Protein AF-0000000071210297 (afdb_homodimer)

Organism: Exaiptasia diaphana (NCBI:txid2652724)

Foldseek 3Di:
DPPCCPVLPPPPVQLWAFPDDDDQQQAAQQPRHGAAQWKAWPVGHIHHPVCLVVQCVVPVPDFGARPPPRHGTDSVRIDGDVVSVVVQQFTKTADSCVVVPGGDIGGNVVCVVVVCPVPPPPPVVPPPPPPPDD/DPPCCPVLPPPPVQLWAFPDDDDQQQAAQQPRHGAAQWKAWPVGHIHHPVCLVVQCVVPVPDFGARPPPRHGTDSVRIDGDVVSVVVQQFTKTADSCVVVPGGDIGGNVVCVVVVCPVPPPPPVPPPPPPPPDD

Secondary structure (DSSP, 8-state):
------------GGGPPBSSPPPGGGB-TTT-SBPSSEEE-TTS-EEEGGGHHHHHHT-TTS--B-TTT--B--GGG-EE-HHHHHHHHH-EEE-TTGGGT---EEEHHHHHHHT--------TT---------/------------GGGPPBSSPPPGGGB-TTT-SBPSSEEE-TTS-EEEGGGHHHHHHT-TTS--B-TTT--B--GGG-EE-HHHHHHHHH-EEE-TTGGGT---EEEHHHHHHHT--------TT---------

Sequence (268 aa):
MCRNMDEVIHFDEQKIVFVKQLDPSYLCIVCNNLLHKPKQTSCGHRICENCLPTLTKRSPNARPRCPIDEIELDLKDTFPDKCCERDILSLQCFCPNSKKGCDWEGDFGSLKQTGHQARTARITGCMPQSGTYQMCRNMDEVIHFDEQKIVFVKQLDPSYLCIVCNNLLHKPKQTSCGHRICENCLPTLTKRSPNARPRCPIDEIELDLKDTFPDKCCERDILSLQCFCPNSKKGCDWEGDFGSLKQTGHQARTARITGCMPQSGTYQ

InterPro domains:
  IPR001841 Zinc finger, RING-type [PS50089] (28-70)
  IPR001841 Zinc finger, RING-type [SM00184] (28-69)
  IPR013083 Zinc finger, RING/FYVE/PHD-type [G3DSA:3.30.40.10] (4-126)
  IPR017907 Zinc finger, RING-type, conserved site [PS00518] (43-52)
  IPR049440 TNF receptor-associated factor 3/5, RING domain [PF21363] (28-59)

pLDDT: mean 79.95, std 24.78, range [20.48, 98.56]

Radius of gyration: 27.55 Å; Cα contacts (8 Å, |Δi|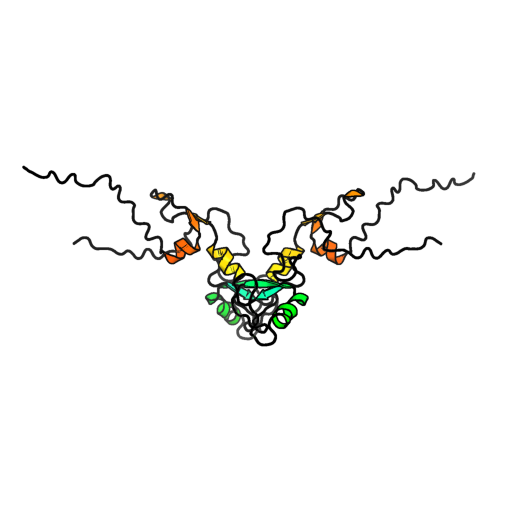>4): 372; chains: 2; bounding box: 55×107×69 Å

Nearest PDB structures (foldseek):
  7l3l-assembly1_A  TM=9.187E-01  e=1.537E-10  Homo sapiens
  7l3l-assembly2_C  TM=8.716E-01  e=9.031E-11  Homo sapiens
  5din-assembly1_A  TM=7.537E-01  e=2.402E-08  Homo sapiens
  7l3l-assembly2_D  TM=7.893E-01  e=2.809E-07  Homo sapiens
  5h7r-assembly1_D  TM=7.466E-01  e=1.764E-07  Homo sapiens

Solvent-accessible surface area (backbone atoms only — not comparable to full-atom values): 16131 Å² total; per-residue (Å²): 130,82,74,76,69,74,67,74,64,70,74,54,78,85,66,58,48,53,75,58,85,77,60,71,85,51,32,12,74,81,80,64,41,76,50,49,68,30,24,28,37,77,82,28,54,41,29,20,52,86,49,50,64,54,46,42,68,74,26,77,91,46,75,21,51,41,87,85,79,59,49,78,47,56,82,86,53,44,41,77,32,40,43,59,42,52,50,55,32,58,36,48,22,45,40,83,47,36,90,78,69,42,82,53,70,44,38,37,43,57,44,65,70,60,42,68,66,66,64,69,74,67,73,62,76,72,55,76,77,75,72,80,75,127,129,83,75,74,69,72,66,73,63,71,73,52,76,86,64,59,48,53,76,57,86,78,59,71,88,50,30,13,72,80,80,64,40,76,48,49,68,29,24,29,37,77,82,26,54,41,29,20,53,85,50,51,64,54,45,43,68,76,28,78,91,47,76,23,51,41,88,86,80,60,48,78,50,55,82,86,52,44,42,77,31,40,42,57,43,53,52,57,34,58,37,47,23,44,42,83,46,36,92,79,69,43,82,53,69,43,36,37,44,56,45,66,71,61,39,64,67,68,63,69,72,69,73,63,74,74,55,76,74,75,70,76,80,124

Structure (mmCIF, N/CA/C/O backbone):
data_AF-0000000071210297-model_v1
#
loop_
_entity.id
_entity.type
_entity.pdbx_description
1 polymer 'RING-type domain-containing protein'
#
loop_
_atom_site.group_PDB
_atom_site.id
_atom_site.type_symbol
_atom_site.label_atom_id
_atom_site.label_alt_id
_atom_site.label_comp_id
_atom_site.label_asym_id
_atom_site.label_entity_id
_atom_site.label_seq_id
_atom_site.pdbx_PDB_ins_code
_atom_site.Cartn_x
_atom_site.Cartn_y
_atom_site.Cartn_z
_atom_site.occupancy
_atom_site.B_iso_or_equiv
_atom_site.auth_seq_id
_atom_site.auth_comp_id
_atom_site.auth_asym_id
_atom_site.auth_atom_id
_atom_site.pdbx_PDB_model_num
ATOM 1 N N . MET A 1 1 ? 8.164 49.469 13.555 1 26.28 1 MET A N 1
ATOM 2 C CA . MET A 1 1 ? 8.086 48.188 14.242 1 26.28 1 MET A CA 1
ATOM 3 C C . MET A 1 1 ? 7.375 47.156 13.375 1 26.28 1 MET A C 1
ATOM 5 O O . MET A 1 1 ? 6.18 47.281 13.102 1 26.28 1 MET A O 1
ATOM 9 N N . CYS A 1 2 ? 8.023 46.75 12.25 1 33.16 2 CYS A N 1
ATOM 10 C CA . CYS A 1 2 ? 7.523 45.719 11.359 1 33.16 2 CYS A CA 1
ATOM 11 C C . CYS A 1 2 ? 7.086 44.5 12.156 1 33.16 2 CYS A C 1
ATOM 13 O O . CYS A 1 2 ? 7.855 43.969 12.953 1 33.16 2 CYS A O 1
ATOM 15 N N . ARG A 1 3 ? 5.852 44.562 12.68 1 29.45 3 ARG A N 1
ATOM 16 C CA . ARG A 1 3 ? 5.285 43.375 13.305 1 29.45 3 ARG A CA 1
ATOM 17 C C . ARG A 1 3 ? 5.613 42.125 12.492 1 29.45 3 ARG A C 1
ATOM 19 O O . ARG A 1 3 ? 5.383 42.094 11.281 1 29.45 3 ARG A O 1
ATOM 26 N N . ASN A 1 4 ? 6.777 41.531 12.719 1 34.22 4 ASN A N 1
ATOM 27 C CA . ASN A 1 4 ? 7.062 40.156 12.289 1 34.22 4 ASN A CA 1
ATOM 28 C C . ASN A 1 4 ? 5.84 39.25 12.445 1 34.22 4 ASN A C 1
ATOM 30 O O . ASN A 1 4 ? 5.5 38.875 13.562 1 34.22 4 ASN A O 1
ATOM 34 N N . MET A 1 5 ? 4.664 39.75 12.016 1 32.78 5 MET A N 1
ATOM 35 C CA . MET A 1 5 ? 3.568 38.812 12.078 1 32.78 5 MET A CA 1
ATOM 36 C C . MET A 1 5 ? 4.012 37.438 11.555 1 32.78 5 MET A C 1
ATOM 38 O O . MET A 1 5 ? 4.227 37.281 10.352 1 32.78 5 MET A O 1
ATOM 42 N N . ASP A 1 6 ? 4.945 36.844 12.188 1 36.31 6 ASP A N 1
ATOM 43 C CA . ASP A 1 6 ? 5.086 35.406 11.984 1 36.31 6 ASP A CA 1
ATOM 44 C C . ASP A 1 6 ? 3.725 34.75 11.828 1 36.31 6 ASP A C 1
ATOM 46 O O . ASP A 1 6 ? 3.004 34.562 12.812 1 36.31 6 ASP A O 1
ATOM 50 N N . GLU A 1 7 ? 2.787 35.25 11.008 1 35.34 7 GLU A N 1
ATOM 51 C CA . GLU A 1 7 ? 1.595 34.438 10.758 1 35.34 7 GLU A CA 1
ATOM 52 C C . GLU A 1 7 ? 1.956 32.969 10.547 1 35.34 7 GLU A C 1
ATOM 54 O O . GLU A 1 7 ? 2.602 32.625 9.555 1 35.34 7 GLU A O 1
ATOM 59 N N . VAL A 1 8 ? 2.252 32.281 11.562 1 39.81 8 VAL A N 1
ATOM 60 C CA . VAL A 1 8 ? 2.262 30.828 11.43 1 39.81 8 VAL A CA 1
ATOM 61 C C . VAL A 1 8 ? 1.125 30.391 10.508 1 39.81 8 VAL A C 1
ATOM 63 O O . VAL A 1 8 ? -0.05 30.578 10.828 1 39.81 8 VAL A O 1
ATOM 66 N N . ILE A 1 9 ? 1.068 30.703 9.227 1 43.41 9 ILE A N 1
ATOM 67 C CA . ILE A 1 9 ? 0.112 30.062 8.344 1 43.41 9 ILE A CA 1
ATOM 68 C C . ILE A 1 9 ? -0.028 28.578 8.719 1 43.41 9 ILE A C 1
ATOM 70 O O . ILE A 1 9 ? 0.953 27.844 8.703 1 43.41 9 ILE A O 1
ATOM 74 N N . HIS A 1 10 ? -0.922 28.375 9.656 1 48.59 10 HIS A N 1
ATOM 75 C CA . HIS A 1 10 ? -1.326 26.984 9.891 1 48.59 10 HIS A CA 1
ATOM 76 C C . HIS A 1 10 ? -1.446 26.219 8.578 1 48.59 10 HIS A C 1
ATOM 78 O O . HIS A 1 10 ? -2.184 26.625 7.68 1 48.59 10 HIS A O 1
ATOM 84 N N . PHE A 1 11 ? -0.295 25.734 8.219 1 58.12 11 PHE A N 1
ATOM 85 C CA . PHE A 1 11 ? -0.324 24.781 7.117 1 58.12 11 PHE A CA 1
ATOM 86 C C . PHE A 1 11 ? -1.578 23.922 7.18 1 58.12 11 PHE A C 1
ATOM 88 O O . PHE A 1 11 ? -1.785 23.188 8.148 1 58.12 11 PHE A O 1
ATOM 95 N N . ASP A 1 12 ? -2.664 24.438 6.504 1 67.12 12 ASP A N 1
ATOM 96 C CA . ASP A 1 12 ? -3.869 23.625 6.371 1 67.12 12 ASP A CA 1
ATOM 97 C C . ASP A 1 12 ? -3.689 22.531 5.309 1 67.12 12 ASP A C 1
ATOM 99 O O . ASP A 1 12 ? -3.785 22.812 4.109 1 67.12 12 ASP A O 1
ATOM 103 N N . GLU A 1 13 ? -3.342 21.344 5.75 1 70.44 13 GLU A N 1
ATOM 104 C CA . GLU A 1 13 ? -3.09 20.203 4.859 1 70.44 13 GLU A CA 1
ATOM 105 C C . GLU A 1 13 ? -4.281 19.953 3.939 1 70.44 13 GLU A C 1
ATOM 107 O O . GLU A 1 13 ? -4.125 19.375 2.863 1 70.44 13 GLU A O 1
ATOM 112 N N . GLN A 1 14 ? -5.352 20.5 4.379 1 69.5 14 GLN A N 1
ATOM 113 C CA . GLN A 1 14 ? -6.555 20.25 3.598 1 69.5 14 GLN A CA 1
ATOM 114 C C . GLN A 1 14 ? -6.645 21.188 2.398 1 69.5 14 GLN A C 1
ATOM 116 O O . GLN A 1 14 ? -7.445 20.969 1.489 1 69.5 14 GLN A O 1
ATOM 121 N N . LYS A 1 15 ? -5.754 22.188 2.373 1 79.19 15 LYS A N 1
ATOM 122 C CA . LYS A 1 15 ? -5.84 23.141 1.274 1 79.19 15 LYS A CA 1
ATOM 123 C C . LYS A 1 15 ? -4.723 22.922 0.262 1 79.19 15 LYS A C 1
ATOM 125 O O . LYS A 1 15 ? -4.512 23.75 -0.629 1 79.19 15 LYS A O 1
ATOM 130 N N . ILE A 1 16 ? -4.164 21.812 0.439 1 90.12 16 ILE A N 1
ATOM 131 C CA . ILE A 1 16 ? -3.061 21.516 -0.465 1 90.12 16 ILE A CA 1
ATOM 132 C C . ILE A 1 16 ? -3.611 21.016 -1.803 1 90.12 16 ILE A C 1
ATOM 134 O O . ILE A 1 16 ? -4.547 20.219 -1.842 1 90.12 16 ILE A O 1
ATOM 138 N N . VAL A 1 17 ? -3.051 21.656 -2.812 1 92.56 17 VAL A N 1
ATOM 139 C CA . VAL A 1 17 ? -3.412 21.234 -4.16 1 92.56 17 VAL A CA 1
ATOM 140 C C . VAL A 1 17 ? -2.344 20.281 -4.707 1 92.56 17 VAL A C 1
ATOM 142 O O . VAL A 1 17 ? -1.172 20.656 -4.812 1 92.56 17 VAL A O 1
ATOM 145 N N . PHE A 1 18 ? -2.781 19.094 -5.086 1 96.12 18 PHE A N 1
ATOM 146 C CA . PHE A 1 18 ? -1.865 18.094 -5.609 1 96.12 18 PHE A CA 1
ATOM 147 C C . PHE A 1 18 ? -1.853 18.109 -7.133 1 96.12 18 PHE A C 1
ATOM 149 O O . PHE A 1 18 ? -2.861 18.422 -7.762 1 96.12 18 PHE A O 1
ATOM 156 N N . VAL A 1 19 ? -0.664 17.75 -7.633 1 97.19 19 VAL A N 1
ATOM 157 C CA . VAL A 1 19 ? -0.457 17.781 -9.078 1 97.19 19 VAL A CA 1
ATOM 158 C C . VAL A 1 19 ? -1.371 16.781 -9.758 1 97.19 19 VAL A C 1
ATOM 160 O O . VAL A 1 19 ? -1.94 17.047 -10.82 1 97.19 19 VAL A O 1
ATOM 163 N N . LYS A 1 20 ? -1.48 15.625 -9.18 1 97 20 LYS A N 1
ATOM 164 C CA . LYS A 1 20 ? -2.361 14.57 -9.68 1 97 20 LYS A CA 1
ATOM 165 C C . LYS A 1 20 ? -3.512 14.312 -8.711 1 97 20 LYS A C 1
ATOM 167 O O . LYS A 1 20 ? -3.398 14.594 -7.512 1 97 20 LYS A O 1
ATOM 172 N N . GLN A 1 21 ? -4.59 13.805 -9.312 1 96.31 21 GLN A N 1
ATOM 173 C CA . GLN A 1 21 ? -5.691 13.391 -8.453 1 96.31 21 GLN A CA 1
ATOM 174 C C . GLN A 1 21 ? -5.238 12.336 -7.445 1 96.31 21 GLN A C 1
ATOM 176 O O . GLN A 1 21 ? -4.492 11.422 -7.797 1 96.31 21 GLN A O 1
ATOM 181 N N . LEU A 1 22 ? -5.746 12.516 -6.285 1 95.94 22 LEU A N 1
ATOM 182 C CA . LEU A 1 22 ? -5.367 11.578 -5.234 1 95.94 22 LEU A CA 1
ATOM 183 C C . LEU A 1 22 ? -6.074 10.242 -5.418 1 95.94 22 LEU A C 1
ATOM 185 O O . LEU A 1 22 ? -7.262 10.203 -5.742 1 95.94 22 LEU A O 1
ATOM 189 N N . ASP A 1 23 ? -5.328 9.227 -5.281 1 96.06 23 ASP A N 1
ATOM 190 C CA . ASP A 1 23 ? -5.945 7.91 -5.168 1 96.06 23 ASP A CA 1
ATOM 191 C C . ASP A 1 23 ? -6.809 7.816 -3.908 1 96.06 23 ASP A C 1
ATOM 193 O O . ASP A 1 23 ? -6.352 8.148 -2.812 1 96.06 23 ASP A O 1
ATOM 197 N N . PRO A 1 24 ? -8.016 7.32 -4.066 1 96.62 24 PRO A N 1
ATOM 198 C CA . PRO A 1 24 ? -8.883 7.199 -2.896 1 96.62 24 PRO A CA 1
ATOM 199 C C . PRO A 1 24 ? -8.266 6.348 -1.787 1 96.62 24 PRO A C 1
ATOM 201 O O . PRO A 1 24 ? -8.641 6.484 -0.62 1 96.62 24 PRO A O 1
ATOM 204 N N . SER A 1 25 ? -7.348 5.484 -2.17 1 96.5 25 SER A N 1
ATOM 205 C CA . SER A 1 25 ? -6.715 4.613 -1.186 1 96.5 25 SER A CA 1
ATOM 206 C C . SER A 1 25 ? -5.84 5.406 -0.223 1 96.5 25 SER A C 1
ATOM 208 O O . SER A 1 25 ? -5.406 4.887 0.806 1 96.5 25 SER A O 1
ATOM 210 N N . TYR A 1 26 ? -5.621 6.707 -0.521 1 97.81 26 TYR A N 1
ATOM 211 C CA . TYR A 1 26 ? -4.812 7.551 0.35 1 97.81 26 TYR A CA 1
ATOM 212 C C . TYR A 1 26 ? -5.691 8.359 1.298 1 97.81 26 TYR A C 1
ATOM 214 O O . TYR A 1 26 ? -5.199 9.227 2.021 1 97.81 26 TYR A O 1
ATOM 222 N N . LEU A 1 27 ? -6.953 8.07 1.313 1 97.88 27 LEU A N 1
ATOM 223 C CA . LEU A 1 27 ? -7.875 8.789 2.191 1 97.88 27 LEU A CA 1
ATOM 224 C C . LEU A 1 27 ? -8.281 7.918 3.375 1 97.88 27 LEU A C 1
ATOM 226 O O . LEU A 1 27 ? -8.5 6.715 3.221 1 97.88 27 LEU A O 1
ATOM 230 N N . CYS A 1 28 ? -8.328 8.5 4.457 1 98.12 28 CYS A N 1
ATOM 231 C CA . CYS A 1 28 ? -8.75 7.832 5.688 1 98.12 28 CYS A CA 1
ATOM 232 C C . CYS A 1 28 ? -10.195 7.371 5.586 1 98.12 28 CYS A C 1
ATOM 234 O O . CYS A 1 28 ? -11.078 8.141 5.199 1 98.12 28 CYS A O 1
ATOM 236 N N . ILE A 1 29 ? -10.477 6.176 6.094 1 97.81 29 ILE A N 1
ATOM 237 C CA . ILE A 1 29 ? -11.812 5.613 5.926 1 97.81 29 ILE A CA 1
ATOM 238 C C . ILE A 1 29 ? -12.742 6.168 6.996 1 97.81 29 ILE A C 1
ATOM 240 O O . ILE A 1 29 ? -13.961 5.961 6.941 1 97.81 29 ILE A O 1
ATOM 244 N N . VAL A 1 30 ? -12.18 6.914 7.926 1 97.06 30 VAL A N 1
ATOM 245 C CA . VAL A 1 30 ? -12.977 7.469 9.016 1 97.06 30 VAL A CA 1
ATOM 246 C C . VAL A 1 30 ? -13.242 8.953 8.766 1 97.06 30 VAL A C 1
ATOM 248 O O . VAL A 1 30 ? -14.391 9.391 8.75 1 97.06 30 VAL A O 1
ATOM 251 N N . CYS A 1 31 ? -12.203 9.758 8.453 1 96.62 31 CYS A N 1
ATOM 252 C CA . CYS A 1 31 ? -12.375 11.203 8.352 1 96.62 31 CYS A CA 1
ATOM 253 C C . CYS A 1 31 ? -12.398 11.648 6.895 1 96.62 31 CYS A C 1
ATOM 255 O O . CYS A 1 31 ? -12.75 12.797 6.594 1 96.62 31 CYS A O 1
ATOM 257 N N . ASN A 1 32 ? -12.008 10.836 6.012 1 96.38 32 ASN A N 1
ATOM 258 C CA . ASN A 1 32 ? -12.023 11.062 4.57 1 96.38 32 ASN A CA 1
ATOM 259 C C . ASN A 1 32 ? -11 12.125 4.156 1 96.38 32 ASN A C 1
ATOM 261 O O . ASN A 1 32 ? -11.094 12.68 3.064 1 96.38 32 ASN A O 1
ATOM 265 N N . ASN A 1 33 ? -10.094 12.438 4.961 1 96.25 33 ASN A N 1
ATOM 266 C CA . ASN A 1 33 ? -8.961 13.297 4.629 1 96.25 33 ASN A CA 1
ATOM 267 C C . ASN A 1 33 ? -7.73 12.477 4.242 1 96.25 33 ASN A C 1
ATOM 269 O O . ASN A 1 33 ? -7.727 11.25 4.375 1 96.25 33 ASN A O 1
ATOM 273 N N . LEU A 1 34 ? -6.738 13.281 3.688 1 97 34 LEU A N 1
ATOM 274 C CA . LEU A 1 34 ? -5.457 12.625 3.443 1 97 34 LEU A CA 1
ATOM 275 C C . LEU A 1 34 ? -4.934 11.961 4.711 1 97 34 LEU A C 1
ATOM 277 O O . LEU A 1 34 ? -4.914 12.586 5.777 1 97 34 LEU A O 1
ATOM 281 N N . LEU A 1 35 ? -4.535 10.734 4.551 1 97.94 35 LEU A N 1
ATOM 282 C CA . LEU A 1 35 ? -4.09 9.945 5.695 1 97.94 35 LEU A CA 1
ATOM 283 C C . LEU A 1 35 ? -2.939 10.633 6.418 1 97.94 35 LEU A C 1
ATOM 285 O O . LEU A 1 35 ? -1.986 11.094 5.781 1 97.94 35 LEU A O 1
ATOM 289 N N . HIS A 1 36 ? -3.072 10.734 7.711 1 96.69 36 HIS A N 1
ATOM 290 C CA . HIS A 1 36 ? -2.008 11.219 8.578 1 96.69 36 HIS A CA 1
ATOM 291 C C . HIS A 1 36 ? -1.501 10.117 9.5 1 96.69 36 HIS A C 1
ATOM 293 O O . HIS A 1 36 ? -2.24 9.625 10.359 1 96.69 36 HIS A O 1
ATOM 299 N N . LYS A 1 37 ? -0.227 9.781 9.312 1 97.81 37 LYS A N 1
ATOM 300 C CA . LYS A 1 37 ? 0.322 8.633 10.031 1 97.81 37 LYS A CA 1
ATOM 301 C C . LYS A 1 37 ? -0.568 7.406 9.875 1 97.81 37 LYS A C 1
ATOM 303 O O . LYS A 1 37 ? -1.132 6.91 10.852 1 97.81 37 LYS A O 1
ATOM 308 N N . PRO A 1 38 ? -0.593 6.926 8.648 1 98.56 38 PRO A N 1
ATOM 309 C CA . PRO A 1 38 ? -1.578 5.898 8.312 1 98.56 38 PRO A CA 1
ATOM 310 C C . PRO A 1 38 ? -1.361 4.598 9.086 1 98.56 38 PRO A C 1
ATOM 312 O O . PRO A 1 38 ? -0.221 4.16 9.258 1 98.56 38 PRO A O 1
ATOM 315 N N . LYS A 1 39 ? -2.455 4.039 9.578 1 98.5 39 LYS A N 1
ATOM 316 C CA . LYS A 1 39 ? -2.545 2.688 10.125 1 98.5 39 LYS A CA 1
ATOM 317 C C . LYS A 1 39 ? -3.377 1.784 9.219 1 98.5 39 LYS A C 1
ATOM 319 O O . LYS A 1 39 ? -4.438 2.188 8.734 1 98.5 39 LYS A O 1
ATOM 324 N N . GLN A 1 40 ? -2.824 0.649 8.953 1 98.38 40 GLN A N 1
ATOM 325 C CA . GLN A 1 40 ? -3.602 -0.332 8.203 1 98.38 40 GLN A CA 1
ATOM 326 C C . GLN A 1 40 ? -4.266 -1.339 9.133 1 98.38 40 GLN A C 1
ATOM 328 O O . GLN A 1 40 ? -3.635 -1.832 10.07 1 98.38 40 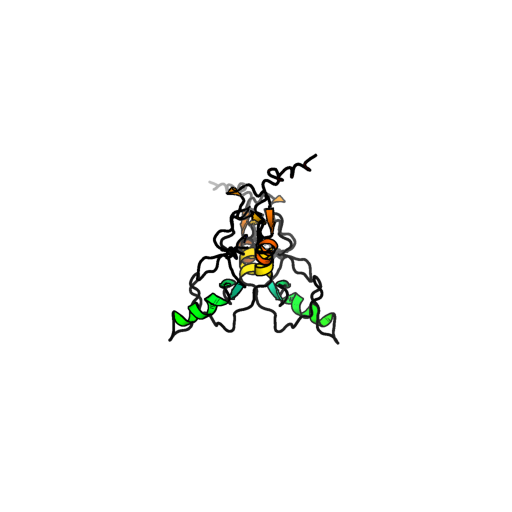GLN A O 1
ATOM 333 N N . THR A 1 41 ? -5.531 -1.629 8.883 1 97.12 41 THR A N 1
ATOM 334 C CA . THR A 1 41 ? -6.293 -2.598 9.672 1 97.12 41 THR A CA 1
ATOM 335 C C . THR A 1 41 ? -6.082 -4.012 9.133 1 97.12 41 THR A C 1
ATOM 337 O O . THR A 1 41 ? -5.43 -4.199 8.102 1 97.12 41 THR A O 1
ATOM 340 N N . SER A 1 42 ? -6.629 -4.953 9.852 1 96.44 42 SER A N 1
ATOM 341 C CA . SER A 1 42 ? -6.457 -6.348 9.469 1 96.44 42 SER A CA 1
ATOM 342 C C . SER A 1 42 ? -7.121 -6.641 8.133 1 96.44 42 SER A C 1
ATOM 344 O O . SER A 1 42 ? -6.727 -7.574 7.426 1 96.44 42 SER A O 1
ATOM 346 N N . CYS A 1 43 ? -8.109 -5.801 7.781 1 97.56 43 CYS A N 1
ATOM 347 C CA . CYS A 1 43 ? -8.797 -6.012 6.508 1 97.56 43 CYS A CA 1
ATOM 348 C C . CYS A 1 43 ? -8.102 -5.25 5.387 1 97.56 43 CYS A C 1
ATOM 350 O O . CYS A 1 43 ? -8.461 -5.398 4.215 1 97.56 43 CYS A O 1
ATOM 352 N N . GLY A 1 44 ? -7.156 -4.395 5.738 1 98.31 44 GLY A N 1
ATOM 353 C CA . GLY A 1 44 ? -6.355 -3.742 4.715 1 98.31 44 GLY A CA 1
ATOM 354 C C . GLY A 1 44 ? -6.734 -2.291 4.488 1 98.31 44 GLY A C 1
ATOM 355 O O . GLY A 1 44 ? -6.047 -1.566 3.77 1 98.31 44 GLY A O 1
ATOM 356 N N . HIS A 1 45 ? -7.797 -1.854 5.082 1 98.31 45 HIS A N 1
ATOM 357 C CA . HIS A 1 45 ? -8.18 -0.453 4.953 1 98.31 45 HIS A CA 1
ATOM 358 C C . HIS A 1 45 ? -7.379 0.427 5.906 1 98.31 45 HIS A C 1
ATOM 360 O O . HIS A 1 45 ? -6.887 -0.05 6.934 1 98.31 45 HIS A O 1
ATOM 366 N N . ARG A 1 46 ? -7.289 1.67 5.496 1 98.56 46 ARG A N 1
ATOM 367 C CA . ARG A 1 46 ? -6.355 2.531 6.219 1 98.56 46 ARG A CA 1
ATOM 368 C C . ARG A 1 46 ? -7.098 3.65 6.945 1 98.56 46 ARG A C 1
ATOM 370 O O . ARG A 1 46 ? -8.102 4.168 6.441 1 98.56 46 ARG A O 1
ATOM 377 N N . ILE A 1 47 ? -6.547 3.93 8.109 1 98.19 47 ILE A N 1
ATOM 378 C CA . ILE A 1 47 ? -7.09 4.93 9.023 1 98.19 47 ILE A CA 1
ATOM 379 C C . ILE A 1 47 ? -5.957 5.789 9.578 1 98.19 47 ILE A C 1
ATOM 381 O O . ILE A 1 47 ? -4.848 5.297 9.797 1 98.19 47 ILE A O 1
ATOM 385 N N . CYS A 1 48 ? -6.281 7.094 9.719 1 98.06 48 CYS A N 1
ATOM 386 C CA . CYS A 1 48 ? -5.312 7.902 10.445 1 98.06 48 CYS A CA 1
ATOM 387 C C . CYS A 1 48 ? -5.066 7.336 11.844 1 98.06 48 CYS A C 1
ATOM 389 O O . CYS A 1 48 ? -5.984 6.812 12.477 1 98.06 48 CYS A O 1
ATOM 391 N N . GLU A 1 49 ? -3.875 7.566 12.273 1 97.69 49 GLU A N 1
ATOM 392 C CA . GLU A 1 49 ? -3.561 7.129 13.633 1 97.69 49 GLU A CA 1
ATOM 393 C C . GLU A 1 49 ? -4.512 7.758 14.648 1 97.69 49 GLU A C 1
ATOM 395 O O . GLU A 1 49 ? -5.016 7.074 15.539 1 97.69 49 GLU A O 1
ATOM 400 N N . ASN A 1 50 ? -4.789 9.016 14.477 1 96.69 50 ASN A N 1
ATOM 401 C CA . ASN A 1 50 ? -5.605 9.734 15.445 1 96.69 50 ASN A CA 1
ATOM 402 C C . ASN A 1 50 ? -7.09 9.438 15.266 1 96.69 50 ASN A C 1
ATOM 404 O O . ASN A 1 50 ? -7.906 9.758 16.125 1 96.69 50 ASN A O 1
ATOM 408 N N . CYS A 1 51 ? -7.457 8.828 14.211 1 96.62 51 CYS A N 1
ATOM 409 C CA . CYS A 1 51 ? -8.852 8.477 13.984 1 96.62 51 CYS A CA 1
ATOM 410 C C . CYS A 1 51 ? -9.156 7.074 14.5 1 96.62 51 CYS A C 1
ATOM 412 O O . CYS A 1 51 ? -10.32 6.707 14.68 1 96.62 51 CYS A O 1
ATOM 414 N N . LEU A 1 52 ? -8.148 6.293 14.75 1 95.31 52 LEU A N 1
ATOM 415 C CA . LEU A 1 52 ? -8.289 4.887 15.102 1 95.31 52 LEU A CA 1
ATOM 416 C C . LEU A 1 52 ? -9.219 4.715 16.297 1 95.31 52 LEU A C 1
ATOM 418 O O . LEU A 1 52 ? -10.125 3.883 16.266 1 95.31 52 LEU A O 1
ATOM 422 N N . PRO A 1 53 ? -9.102 5.527 17.375 1 93.44 53 PRO A N 1
ATOM 423 C CA . PRO A 1 53 ? -9.969 5.355 18.531 1 93.44 53 PRO A CA 1
ATOM 424 C C . PRO A 1 53 ? -11.445 5.586 18.219 1 93.44 53 PRO A C 1
ATOM 426 O O . PRO A 1 53 ? -12.32 5.098 18.922 1 93.44 53 PRO A O 1
ATOM 429 N N . THR A 1 54 ? -11.664 6.363 17.141 1 93.56 54 THR A N 1
ATOM 430 C CA . THR A 1 54 ? -13.039 6.652 16.75 1 93.56 54 THR A CA 1
ATOM 431 C C . THR A 1 54 ? -13.781 5.363 16.391 1 93.56 54 THR A C 1
ATOM 433 O O . THR A 1 54 ? -15 5.273 16.578 1 93.56 54 THR A O 1
ATOM 436 N N . LEU A 1 55 ? -13.133 4.336 15.922 1 90.62 55 LEU A N 1
ATOM 437 C CA . LEU A 1 55 ? -13.75 3.066 15.547 1 90.62 55 LEU A CA 1
ATOM 438 C C . LEU A 1 55 ? -14.32 2.359 16.766 1 90.62 55 LEU A C 1
ATOM 440 O O . LEU A 1 55 ? -15.375 1.721 16.688 1 90.62 55 LEU A O 1
ATOM 444 N N . THR A 1 56 ? -13.68 2.461 17.906 1 87.38 56 THR A N 1
ATOM 445 C CA . THR A 1 56 ? -14.141 1.818 19.125 1 87.38 56 THR A CA 1
ATOM 446 C C . THR A 1 56 ? -15.273 2.613 19.766 1 87.38 56 THR A C 1
ATOM 448 O O . THR A 1 56 ? -16.203 2.033 20.344 1 87.38 56 THR A O 1
ATOM 451 N N . LYS A 1 57 ? -15.188 3.885 19.625 1 87.69 57 LYS A N 1
ATOM 452 C CA . LYS A 1 57 ? -16.188 4.754 20.219 1 87.69 57 LYS A CA 1
ATOM 453 C C . LYS A 1 57 ? -17.547 4.57 19.547 1 87.69 57 LYS A C 1
ATOM 455 O O . LYS A 1 57 ? -18.594 4.742 20.172 1 87.69 57 LYS A O 1
ATOM 460 N N . ARG A 1 58 ? -17.484 4.16 18.344 1 82 58 ARG A N 1
ATOM 461 C CA . ARG A 1 58 ? -18.703 3.979 17.578 1 82 58 ARG A CA 1
ATOM 462 C C . ARG A 1 58 ? -19.438 2.719 18.016 1 82 58 ARG A C 1
ATOM 464 O O . ARG A 1 58 ? -20.656 2.592 17.797 1 82 58 ARG A O 1
ATOM 471 N N . SER A 1 59 ? -18.75 1.748 18.625 1 78.5 59 SER A N 1
ATOM 472 C CA . SER A 1 59 ? -19.344 0.507 19.094 1 78.5 59 SER A CA 1
ATOM 473 C C . SER A 1 59 ? -18.859 0.147 20.5 1 78.5 59 SER A C 1
ATOM 475 O O . SER A 1 59 ? -18.188 -0.872 20.688 1 78.5 59 SER A O 1
ATOM 477 N N . PRO A 1 60 ? -19.312 0.899 21.5 1 76.5 60 PRO A N 1
ATOM 478 C CA . PRO A 1 60 ? -18.75 0.713 22.844 1 76.5 60 PRO A CA 1
ATOM 479 C C . PRO A 1 60 ? -18.984 -0.69 23.391 1 76.5 60 PRO A C 1
ATOM 481 O O . PRO A 1 60 ? -18.156 -1.221 24.141 1 76.5 60 PRO A O 1
ATOM 484 N N . ASN A 1 61 ? -19.984 -1.282 23 1 81.44 61 ASN A N 1
ATOM 485 C CA . ASN A 1 61 ? -20.281 -2.596 23.562 1 81.44 61 ASN A CA 1
ATOM 486 C C . ASN A 1 61 ? -20.062 -3.707 22.531 1 81.44 61 ASN A C 1
ATOM 488 O O . ASN A 1 61 ? -20.516 -4.832 22.719 1 81.44 61 ASN A O 1
ATOM 492 N N . ALA A 1 62 ? -19.438 -3.332 21.438 1 85.25 62 ALA A N 1
ATOM 493 C CA . ALA A 1 62 ? -19.188 -4.324 20.406 1 85.25 62 ALA A CA 1
ATOM 494 C C . ALA A 1 62 ? -17.797 -4.145 19.797 1 85.25 62 ALA A C 1
ATOM 496 O O . ALA A 1 62 ? -17.141 -3.131 20.031 1 85.25 62 ALA A O 1
ATOM 497 N N . ARG A 1 63 ? -17.375 -5.242 19.172 1 90.38 63 ARG A N 1
ATOM 498 C CA . ARG A 1 63 ? -16.125 -5.113 18.438 1 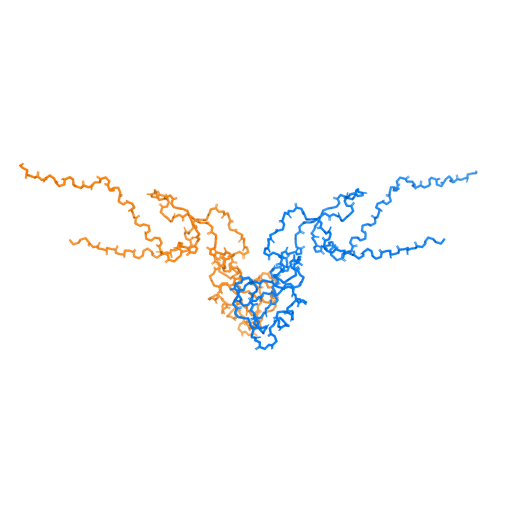90.38 63 ARG A CA 1
ATOM 499 C C . ARG A 1 63 ? -16.281 -4.133 17.281 1 90.38 63 ARG A C 1
ATOM 501 O O . ARG A 1 63 ? -17.297 -4.141 16.578 1 90.38 63 ARG A O 1
ATOM 508 N N . PRO A 1 64 ? -15.359 -3.279 17.172 1 93.62 64 PRO A N 1
ATOM 509 C CA . PRO A 1 64 ? -15.43 -2.346 16.047 1 93.62 64 PRO A CA 1
ATOM 510 C C . PRO A 1 64 ? -15.422 -3.053 14.688 1 93.62 64 PRO A C 1
ATOM 512 O O . PRO A 1 64 ? -14.883 -4.156 14.57 1 93.62 64 PRO A O 1
ATOM 515 N N . ARG A 1 65 ? -16.125 -2.381 13.758 1 95.19 65 ARG A N 1
ATOM 516 C CA . ARG A 1 65 ? -16.172 -2.898 12.391 1 95.19 65 ARG A CA 1
ATOM 517 C C . ARG A 1 65 ? -15.617 -1.884 11.398 1 95.19 65 ARG A C 1
ATOM 519 O O . ARG A 1 65 ? -15.758 -0.674 11.594 1 95.19 65 ARG A O 1
ATOM 526 N N . CYS A 1 66 ? -14.977 -2.389 10.422 1 96.38 66 CYS A N 1
ATOM 527 C CA . CYS A 1 66 ? -14.516 -1.518 9.344 1 96.38 66 CYS A CA 1
ATOM 528 C C . CYS A 1 66 ? -15.688 -0.879 8.609 1 96.38 66 CYS A C 1
ATOM 530 O O . CYS A 1 66 ? -16.594 -1.579 8.141 1 96.38 66 CYS A O 1
ATOM 532 N N . PRO A 1 67 ? -15.695 0.36 8.43 1 95.81 67 PRO A N 1
ATOM 533 C CA . PRO A 1 67 ? -16.828 1.034 7.781 1 95.81 67 PRO A CA 1
ATOM 534 C C . PRO A 1 67 ? -16.938 0.693 6.297 1 95.81 67 PRO A C 1
ATOM 536 O O . PRO A 1 67 ? -18 0.905 5.695 1 95.81 67 PRO A O 1
ATOM 539 N N . ILE A 1 68 ? -15.914 0.134 5.707 1 97.38 68 ILE A N 1
ATOM 540 C CA . ILE A 1 68 ? -15.906 -0.117 4.27 1 97.38 68 ILE A CA 1
ATOM 541 C C . ILE A 1 68 ? -16.438 -1.521 3.988 1 97.38 68 ILE A C 1
ATOM 543 O O . ILE A 1 68 ? -17.328 -1.701 3.154 1 97.38 68 ILE A O 1
ATOM 547 N N . ASP A 1 69 ? -15.953 -2.504 4.707 1 97.56 69 ASP A N 1
ATOM 548 C CA . ASP A 1 69 ? -16.312 -3.877 4.363 1 97.56 69 ASP A CA 1
ATOM 549 C C . ASP A 1 69 ? -17.031 -4.566 5.523 1 97.56 69 ASP A C 1
ATOM 551 O O . ASP A 1 69 ? -17.391 -5.738 5.422 1 97.56 69 ASP A O 1
ATOM 555 N N . GLU A 1 70 ? -17.109 -3.971 6.672 1 96 70 GLU A N 1
ATOM 556 C CA . GLU A 1 70 ? -17.875 -4.398 7.832 1 96 70 GLU A CA 1
ATOM 557 C C . GLU A 1 70 ? -17.219 -5.582 8.531 1 96 70 GLU A C 1
ATOM 559 O O . GLU A 1 70 ? -17.859 -6.277 9.32 1 96 70 GLU A O 1
ATOM 564 N N . ILE A 1 71 ? -16.016 -5.836 8.242 1 96.12 71 ILE A N 1
ATOM 565 C CA . ILE A 1 71 ? -15.266 -6.879 8.93 1 96.12 71 ILE A CA 1
ATOM 566 C C . ILE A 1 71 ? -14.953 -6.438 10.359 1 96.12 71 ILE A C 1
ATOM 568 O O . ILE A 1 71 ? -14.602 -5.281 10.594 1 96.12 71 ILE A O 1
ATOM 572 N N . GLU A 1 72 ? -15.117 -7.336 11.258 1 95.75 72 GLU A N 1
ATOM 573 C CA . GLU A 1 72 ? -14.773 -7.047 12.641 1 95.75 72 GLU A CA 1
ATOM 574 C C . GLU A 1 72 ? -13.273 -6.809 12.797 1 95.75 72 GLU A C 1
ATOM 576 O O . GLU A 1 72 ? -12.461 -7.547 12.242 1 95.75 72 GLU A O 1
ATOM 581 N N . LEU A 1 73 ? -13.016 -5.762 13.555 1 95.19 73 LEU A N 1
ATOM 582 C CA . LEU A 1 73 ? -11.625 -5.367 13.703 1 95.19 73 LEU A CA 1
ATOM 583 C C . LEU A 1 73 ? -11.172 -5.5 15.156 1 95.19 73 LEU A C 1
ATOM 585 O O . LEU A 1 73 ? -11.992 -5.414 16.078 1 95.19 73 LEU A O 1
ATOM 589 N N . ASP A 1 74 ? -9.938 -5.855 15.297 1 92.88 74 ASP A N 1
ATOM 590 C CA . ASP A 1 74 ? -9.203 -5.734 16.562 1 92.88 74 ASP A CA 1
ATOM 591 C C . ASP A 1 74 ? -8.133 -4.648 16.469 1 92.88 74 ASP A C 1
ATOM 593 O O . ASP A 1 74 ? -7.215 -4.742 15.648 1 92.88 74 ASP A O 1
ATOM 597 N N . LEU A 1 75 ? -8.273 -3.596 17.281 1 88.31 75 LEU A N 1
ATOM 598 C CA . LEU A 1 75 ? -7.367 -2.453 17.203 1 88.31 75 LEU A CA 1
ATOM 599 C C . LEU A 1 75 ? -5.922 -2.887 17.422 1 88.31 75 LEU A C 1
ATOM 601 O O . LEU A 1 75 ? -4.992 -2.252 16.906 1 88.31 75 LEU A O 1
ATOM 605 N N . LYS A 1 76 ? -5.758 -4.02 18.094 1 89.62 76 LYS A N 1
ATOM 606 C CA . LYS A 1 76 ? -4.414 -4.547 18.344 1 89.62 76 LYS A CA 1
ATOM 607 C C . LYS A 1 76 ? -3.807 -5.109 17.062 1 89.62 76 LYS A C 1
ATOM 609 O O . LYS A 1 76 ? -2.592 -5.293 16.969 1 89.62 76 LYS A O 1
ATOM 614 N N . ASP A 1 77 ? -4.707 -5.316 16.078 1 91.06 77 ASP A N 1
ATOM 615 C CA . ASP A 1 77 ? -4.242 -5.895 14.82 1 91.06 77 ASP A CA 1
ATOM 616 C C . ASP A 1 77 ? -4.039 -4.812 13.758 1 9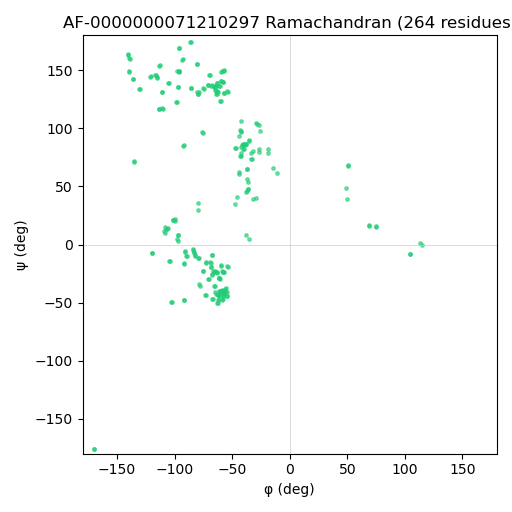1.06 77 ASP A C 1
ATOM 618 O O . ASP A 1 77 ? -4.129 -5.086 12.562 1 91.06 77 ASP A O 1
ATOM 622 N N . THR A 1 78 ? -3.875 -3.625 14.211 1 95.75 78 THR A N 1
ATOM 623 C CA . THR A 1 78 ? -3.531 -2.529 13.305 1 95.75 78 THR A CA 1
ATOM 624 C C . THR A 1 78 ? -2.029 -2.27 13.32 1 95.75 78 THR A C 1
ATOM 626 O O . THR A 1 78 ? -1.352 -2.562 14.312 1 95.75 78 THR A O 1
ATOM 629 N N . PHE A 1 79 ? -1.517 -1.807 12.172 1 96.25 79 PHE A N 1
ATOM 630 C CA . PHE A 1 79 ? -0.079 -1.575 12.117 1 96.25 79 PHE A CA 1
ATOM 631 C C . PHE A 1 79 ? 0.232 -0.285 11.367 1 96.25 79 PHE A C 1
ATOM 633 O O . PHE A 1 79 ? -0.535 0.132 10.492 1 96.25 79 PHE A O 1
ATOM 640 N N . PRO A 1 80 ? 1.35 0.354 11.781 1 97.81 80 PRO A N 1
ATOM 641 C CA . PRO A 1 80 ? 1.788 1.511 11 1 97.81 80 PRO A CA 1
ATOM 642 C C . PRO A 1 80 ? 2.105 1.153 9.547 1 97.81 80 PRO A C 1
ATOM 644 O O . PRO A 1 80 ? 2.879 0.226 9.289 1 97.81 80 PRO A O 1
ATOM 647 N N . ASP A 1 81 ? 1.452 1.816 8.609 1 98.44 81 ASP A N 1
ATOM 648 C CA . ASP A 1 81 ? 1.688 1.571 7.191 1 98.44 81 ASP A CA 1
ATOM 649 C C . ASP A 1 81 ? 2.752 2.518 6.641 1 98.44 81 ASP A C 1
ATOM 651 O O . ASP A 1 81 ? 2.428 3.535 6.023 1 98.44 81 ASP A O 1
ATOM 655 N N . LYS A 1 82 ? 4 2.094 6.824 1 98.25 82 LYS A N 1
ATOM 656 C CA . LYS A 1 82 ? 5.129 2.945 6.453 1 98.25 82 LYS A CA 1
ATOM 657 C C . LYS A 1 82 ? 5.246 3.072 4.938 1 98.25 82 LYS A C 1
ATOM 659 O O . LYS A 1 82 ? 5.676 4.105 4.426 1 98.25 82 LYS A O 1
ATOM 664 N N . CYS A 1 83 ? 4.852 2.102 4.262 1 98.25 83 CYS A N 1
ATOM 665 C CA . CYS A 1 83 ? 4.824 2.182 2.805 1 98.25 83 CYS A CA 1
ATOM 666 C C . CYS A 1 83 ? 3.871 3.273 2.336 1 98.25 83 CYS A C 1
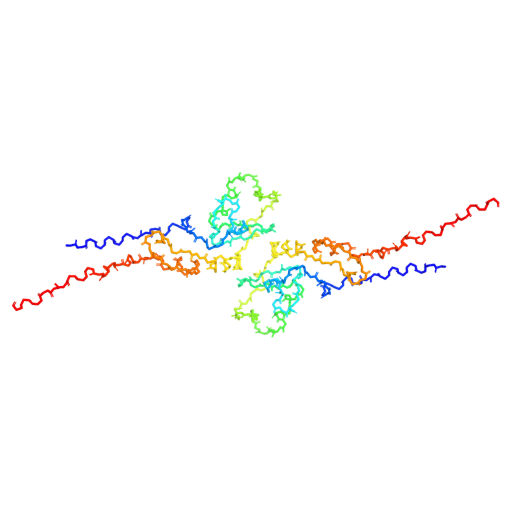ATOM 668 O O . CYS A 1 83 ? 4.254 4.148 1.558 1 98.25 83 CYS A O 1
ATOM 670 N N . CYS A 1 84 ? 2.697 3.227 2.867 1 98.56 84 CYS A N 1
ATOM 671 C CA . CYS A 1 84 ? 1.701 4.234 2.52 1 98.56 84 CYS A CA 1
ATOM 672 C C . CYS A 1 84 ? 2.17 5.625 2.924 1 98.56 84 CYS A C 1
ATOM 674 O O . CYS A 1 84 ? 1.99 6.586 2.174 1 98.56 84 CYS A O 1
ATOM 676 N N . GLU A 1 85 ? 2.713 5.711 4.066 1 98.5 85 GLU A N 1
ATOM 677 C CA . GLU A 1 85 ? 3.213 7 4.535 1 98.5 85 GLU A CA 1
ATOM 678 C C . GLU A 1 85 ? 4.262 7.562 3.584 1 98.5 85 GLU A C 1
ATOM 680 O O . GLU A 1 85 ? 4.215 8.742 3.229 1 98.5 85 GLU A O 1
ATOM 685 N N . ARG A 1 86 ? 5.188 6.75 3.211 1 97.88 86 ARG A N 1
ATOM 686 C CA . ARG A 1 86 ? 6.215 7.18 2.268 1 97.88 86 ARG A CA 1
ATOM 687 C C . ARG A 1 86 ? 5.598 7.613 0.944 1 97.88 86 ARG A C 1
ATOM 689 O O . ARG A 1 86 ? 6.004 8.625 0.367 1 97.88 86 ARG A O 1
ATOM 696 N N . ASP A 1 87 ? 4.648 6.895 0.537 1 97.94 87 ASP A N 1
ATOM 697 C CA . ASP A 1 87 ? 3.963 7.238 -0.705 1 97.94 87 ASP A CA 1
ATOM 698 C C . ASP A 1 87 ? 3.295 8.609 -0.601 1 97.94 87 ASP A C 1
ATOM 700 O O . ASP A 1 87 ? 3.441 9.445 -1.493 1 97.94 87 ASP A O 1
ATOM 704 N N . ILE A 1 88 ? 2.629 8.789 0.436 1 97.88 88 ILE A N 1
ATOM 705 C CA . ILE A 1 88 ? 1.897 10.039 0.643 1 97.88 88 ILE A CA 1
ATOM 706 C C . ILE A 1 88 ? 2.875 11.211 0.694 1 97.88 88 ILE A C 1
ATOM 708 O O . ILE A 1 88 ? 2.643 12.25 0.071 1 97.88 88 ILE A O 1
ATOM 712 N N . LEU A 1 89 ? 3.93 11.031 1.362 1 96.88 89 LEU A N 1
ATOM 713 C CA . LEU A 1 89 ? 4.922 12.094 1.501 1 96.88 89 LEU A CA 1
ATOM 714 C C . LEU A 1 89 ? 5.57 12.414 0.159 1 96.88 89 LEU A C 1
ATOM 716 O O . LEU A 1 89 ? 6.047 13.523 -0.059 1 96.88 89 LEU A O 1
ATOM 720 N N . SER A 1 90 ? 5.527 11.461 -0.718 1 97.81 90 SER A N 1
ATOM 721 C CA . SER A 1 90 ? 6.176 11.641 -2.014 1 97.81 90 SER A CA 1
ATOM 722 C C . SER A 1 90 ? 5.215 12.234 -3.035 1 97.81 90 SER A C 1
ATOM 724 O O . SER A 1 90 ? 5.613 12.562 -4.152 1 97.81 90 SER A O 1
ATOM 726 N N . LEU A 1 91 ? 3.959 12.406 -2.721 1 97.5 91 LEU A N 1
ATOM 727 C CA . LEU A 1 91 ? 3.002 13.016 -3.637 1 97.5 91 LEU A CA 1
ATOM 728 C C . LEU A 1 91 ? 3.434 14.43 -4.012 1 97.5 91 LEU A C 1
ATOM 730 O O . LEU A 1 91 ? 3.92 15.18 -3.166 1 97.5 91 LEU A O 1
ATOM 734 N N . GLN A 1 92 ? 3.225 14.742 -5.289 1 97.25 92 GLN A N 1
ATOM 735 C CA . GLN A 1 92 ? 3.582 16.062 -5.781 1 97.25 92 GLN A CA 1
ATOM 736 C C . GLN A 1 92 ? 2.451 17.062 -5.547 1 97.25 92 GLN A C 1
ATOM 738 O O . GLN A 1 92 ? 1.284 16.75 -5.793 1 97.25 92 GLN A O 1
ATOM 743 N N . CYS A 1 93 ? 2.869 18.219 -5.051 1 96.06 93 CYS A N 1
ATOM 744 C CA . CYS A 1 93 ? 1.874 19.25 -4.777 1 96.06 93 CYS A CA 1
ATOM 745 C C . CYS A 1 93 ? 2.398 20.641 -5.156 1 96.06 93 CYS A C 1
ATOM 747 O O . CYS A 1 93 ? 3.582 20.797 -5.457 1 96.06 93 CYS A O 1
ATOM 749 N N . PHE A 1 94 ? 1.472 21.562 -5.262 1 92.88 94 PHE A N 1
ATOM 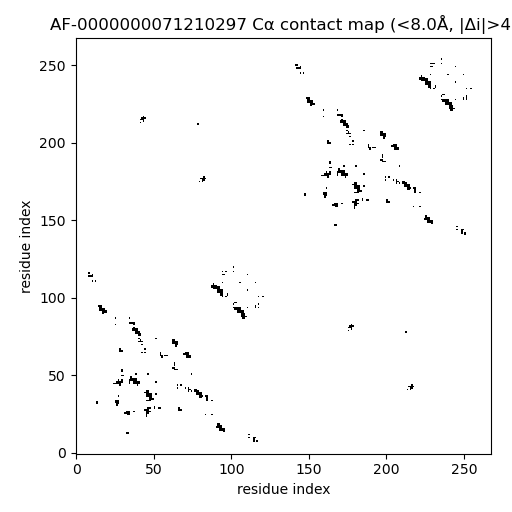750 C CA . PHE A 1 94 ? 1.799 22.953 -5.578 1 92.88 94 PHE A CA 1
ATOM 751 C C . PHE A 1 94 ? 1.978 23.766 -4.305 1 92.88 94 PHE A C 1
ATOM 753 O O . PHE A 1 94 ? 1.507 23.375 -3.234 1 92.88 94 PHE A O 1
ATOM 760 N N . CYS A 1 95 ? 2.674 24.844 -4.555 1 88.75 95 CYS A N 1
ATOM 761 C CA . CYS A 1 95 ? 2.738 25.812 -3.469 1 88.75 95 CYS A CA 1
ATOM 762 C C . CYS A 1 95 ? 1.348 26.328 -3.111 1 88.75 95 CYS A C 1
ATOM 764 O O . CYS A 1 95 ? 0.536 26.594 -3.996 1 88.75 95 CYS A O 1
ATOM 766 N N . PRO A 1 96 ? 1.082 26.422 -1.783 1 87.06 96 PRO A N 1
ATOM 767 C CA . PRO A 1 96 ? -0.218 26.984 -1.394 1 87.06 96 PRO A CA 1
ATOM 768 C C . PRO A 1 96 ? -0.429 28.406 -1.896 1 87.06 96 PRO A C 1
ATOM 770 O O . PRO A 1 96 ? -1.568 28.875 -1.976 1 87.06 96 PRO A O 1
ATOM 773 N N . ASN A 1 97 ? 0.563 29.094 -2.264 1 84.06 97 ASN A N 1
ATOM 774 C CA . ASN A 1 97 ? 0.488 30.453 -2.76 1 84.06 97 ASN A CA 1
ATOM 775 C C . ASN A 1 97 ? 0.579 30.516 -4.281 1 84.06 97 ASN A C 1
ATOM 777 O O . ASN A 1 97 ? 0.994 31.531 -4.848 1 84.06 97 ASN A O 1
ATOM 781 N N . SER A 1 98 ? 0.289 29.453 -4.785 1 85.25 98 SER A N 1
ATOM 782 C CA . SER A 1 98 ? 0.345 29.406 -6.242 1 85.25 98 SER A CA 1
ATOM 783 C C . SER A 1 98 ? -0.53 30.484 -6.867 1 85.25 98 SER A C 1
ATOM 785 O O . SER A 1 98 ? -0.156 31.078 -7.879 1 85.25 98 SER A O 1
ATOM 787 N N . LYS A 1 99 ? -1.621 30.766 -6.34 1 84.81 99 LYS A N 1
ATOM 788 C CA . LYS A 1 99 ? -2.518 31.797 -6.859 1 84.81 99 LYS A CA 1
ATOM 789 C C . LYS A 1 99 ? -1.921 33.188 -6.676 1 84.81 99 LYS A C 1
ATOM 791 O O . LYS A 1 99 ? -2.336 34.125 -7.344 1 84.81 99 LYS A O 1
ATOM 796 N N . LYS A 1 100 ? -1.001 33.344 -5.828 1 84.31 100 LYS A N 1
ATOM 797 C CA . LYS A 1 100 ? -0.344 34.625 -5.559 1 84.31 100 LYS A CA 1
ATOM 798 C C . LYS A 1 100 ? 0.976 34.75 -6.32 1 84.31 100 LYS A C 1
ATOM 800 O O . LYS A 1 100 ? 1.797 35.594 -6.023 1 84.31 100 LYS A O 1
ATOM 805 N N . GLY A 1 101 ? 1.264 33.719 -7.133 1 85.56 101 GLY A N 1
ATOM 806 C CA . GLY A 1 101 ? 2.391 33.875 -8.039 1 85.56 101 GLY A CA 1
ATOM 807 C C . GLY A 1 101 ? 3.535 32.906 -7.715 1 85.56 101 GLY A C 1
ATOM 808 O O . GLY A 1 101 ? 4.566 32.938 -8.391 1 85.56 101 GLY A O 1
ATOM 809 N N . CYS A 1 102 ? 3.404 32.094 -6.719 1 85.31 102 CYS A N 1
ATOM 810 C CA . CYS A 1 102 ? 4.461 31.141 -6.41 1 85.31 102 CYS A CA 1
ATOM 811 C C . CYS A 1 102 ? 4.395 29.938 -7.344 1 85.31 102 CYS A C 1
ATOM 813 O O . CYS A 1 102 ? 3.363 29.266 -7.426 1 85.31 102 CYS A O 1
ATOM 815 N N . ASP A 1 103 ? 5.492 29.531 -8 1 90.69 103 ASP A N 1
ATOM 816 C CA . ASP A 1 103 ? 5.504 28.453 -9 1 90.69 103 ASP A CA 1
ATOM 817 C C . ASP A 1 103 ? 6.18 27.203 -8.453 1 90.69 103 ASP A C 1
ATOM 819 O O . ASP A 1 103 ? 6.445 26.266 -9.203 1 90.69 103 ASP A O 1
ATOM 823 N N . TRP A 1 104 ? 6.34 27.219 -7.258 1 89.06 104 TRP A N 1
ATOM 824 C CA . TRP A 1 104 ? 7.008 26.047 -6.68 1 89.06 104 TRP A CA 1
ATOM 825 C C . TRP A 1 104 ? 6.133 24.812 -6.797 1 89.06 104 TRP A C 1
ATOM 827 O O . TRP A 1 104 ? 4.918 24.875 -6.598 1 89.06 104 TRP A O 1
ATOM 837 N N . GLU A 1 105 ? 6.688 23.656 -7.164 1 93.56 105 GLU A N 1
ATOM 838 C CA . GLU A 1 105 ? 6.137 22.312 -7.145 1 93.56 105 GLU A CA 1
ATOM 839 C C . GLU A 1 105 ? 7.105 21.328 -6.484 1 93.56 105 GLU A C 1
ATOM 841 O O . GLU A 1 105 ? 8.312 21.375 -6.723 1 93.56 105 GLU A O 1
ATOM 846 N N . GLY A 1 106 ? 6.621 20.5 -5.602 1 94.88 106 GLY A N 1
ATOM 847 C CA . GLY A 1 106 ? 7.492 19.547 -4.934 1 94.88 106 GLY A CA 1
ATOM 848 C C . GLY A 1 106 ? 6.73 18.516 -4.125 1 94.88 106 GLY A C 1
ATOM 849 O O . GLY A 1 106 ? 5.508 18.406 -4.227 1 94.88 106 GLY A O 1
ATOM 850 N N . ASP A 1 107 ? 7.445 17.703 -3.461 1 96.25 107 ASP A N 1
ATOM 851 C CA . ASP A 1 107 ? 6.82 16.641 -2.684 1 96.25 107 ASP A CA 1
ATOM 852 C C . ASP A 1 107 ? 6.066 17.203 -1.481 1 96.25 107 ASP A C 1
ATOM 854 O O . ASP A 1 107 ? 6.504 18.188 -0.872 1 96.25 107 ASP A O 1
ATOM 858 N N . PHE A 1 108 ? 5.043 16.562 -1.213 1 95 108 PHE A N 1
ATOM 859 C CA . PHE A 1 108 ? 4.199 16.953 -0.089 1 95 108 PHE A CA 1
ATOM 860 C C . PHE A 1 108 ? 4.992 16.938 1.213 1 95 108 PHE A C 1
ATOM 862 O O . PHE A 1 108 ? 4.82 17.828 2.059 1 95 108 PHE A O 1
ATOM 869 N N . GLY A 1 109 ? 5.867 15.914 1.339 1 94.31 109 GLY A N 1
ATOM 870 C CA . GLY A 1 109 ? 6.688 15.82 2.533 1 94.31 109 GLY A CA 1
ATOM 871 C C . GLY A 1 109 ? 7.523 17.062 2.781 1 94.31 109 GLY A C 1
ATOM 872 O O . GLY A 1 109 ? 7.648 17.516 3.922 1 94.31 109 GLY A O 1
ATOM 873 N N . SER A 1 110 ? 8.047 17.594 1.759 1 91.94 110 SER A N 1
ATOM 874 C CA . SER A 1 110 ? 8.852 18.797 1.874 1 91.94 110 SER A CA 1
ATOM 875 C C . SER A 1 110 ? 7.996 20 2.287 1 91.94 110 SER A C 1
ATOM 877 O O . SER A 1 110 ? 8.398 20.781 3.146 1 91.94 110 SER A O 1
ATOM 879 N N . LEU A 1 111 ? 6.914 20.109 1.625 1 89.75 111 LEU A N 1
ATOM 880 C CA . LEU A 1 111 ? 5.984 21.172 1.964 1 89.75 111 LEU A CA 1
ATOM 881 C C . LEU A 1 111 ? 5.543 21.078 3.42 1 89.75 111 LEU A C 1
ATOM 883 O O . LEU A 1 111 ? 5.492 22.078 4.129 1 89.75 111 LEU A O 1
ATOM 887 N N . LYS A 1 112 ? 5.238 19.875 3.842 1 87.88 112 LYS A N 1
ATOM 888 C CA . LYS A 1 112 ? 4.789 19.625 5.207 1 87.88 112 LYS A CA 1
ATOM 889 C C . LYS A 1 112 ? 5.863 20.031 6.219 1 87.88 112 LYS A C 1
ATOM 891 O O . LYS A 1 112 ? 5.551 20.547 7.289 1 87.88 112 LYS A O 1
ATOM 896 N N . GLN A 1 113 ? 7.07 19.766 5.941 1 85.44 113 GLN A N 1
ATOM 897 C CA . GLN A 1 113 ? 8.188 20.031 6.836 1 85.44 113 GLN A CA 1
ATOM 898 C C . GLN A 1 113 ? 8.484 21.531 6.902 1 85.44 113 GLN A C 1
ATOM 900 O O . GLN A 1 113 ? 8.773 22.062 7.973 1 85.44 113 GLN A O 1
ATOM 905 N N . THR A 1 114 ? 8.492 22.188 5.863 1 78.38 114 THR A N 1
ATOM 906 C CA . THR A 1 114 ? 8.906 23.578 5.781 1 78.38 114 THR A CA 1
ATOM 907 C C . THR A 1 114 ? 7.758 24.516 6.156 1 78.38 114 THR A C 1
ATOM 909 O O . THR A 1 114 ? 7.984 25.672 6.539 1 78.38 114 THR A O 1
ATOM 912 N N . GLY A 1 115 ? 6.746 24.016 6.375 1 64.56 115 GLY A N 1
ATOM 913 C CA . GLY A 1 115 ? 5.637 24.953 6.543 1 64.56 115 GLY A CA 1
ATOM 914 C C . GLY A 1 115 ? 5.555 25.984 5.438 1 64.56 115 GLY A C 1
ATOM 915 O O . GLY A 1 115 ? 5.383 27.172 5.707 1 64.56 115 GLY A O 1
ATOM 916 N N . HIS A 1 116 ? 5.613 25.688 4.188 1 55.16 116 HIS A N 1
ATOM 917 C CA . HIS A 1 116 ? 5.82 26.672 3.139 1 55.16 116 HIS A CA 1
ATOM 918 C C . HIS A 1 116 ? 5.688 28.094 3.688 1 55.16 116 HIS A C 1
ATOM 920 O O . HIS A 1 116 ? 4.598 28.5 4.094 1 55.16 116 HIS A O 1
ATOM 926 N N . GLN A 1 117 ? 6.562 28.422 4.629 1 50.31 117 GLN A N 1
ATOM 927 C CA . GLN A 1 117 ? 6.785 29.859 4.738 1 50.31 117 GLN A CA 1
ATOM 928 C C . GLN A 1 117 ? 7.027 30.484 3.365 1 50.31 117 GLN A C 1
ATOM 930 O O . GLN A 1 117 ? 8.156 30.5 2.873 1 50.31 117 GLN A O 1
ATOM 935 N N . ALA A 1 118 ? 6.312 29.906 2.402 1 46.91 118 ALA A N 1
ATOM 936 C CA . ALA A 1 118 ? 6.492 30.625 1.138 1 46.91 118 ALA A CA 1
ATOM 937 C C . ALA A 1 118 ? 6.668 32.125 1.368 1 46.91 118 ALA A C 1
ATOM 939 O O . ALA A 1 118 ? 5.766 32.781 1.885 1 46.91 118 ALA A O 1
ATOM 940 N N . ARG A 1 119 ? 7.844 32.5 1.868 1 42.34 119 ARG A N 1
ATOM 941 C CA . ARG A 1 119 ? 8.211 33.906 1.734 1 42.34 119 ARG A CA 1
ATOM 942 C C . ARG A 1 119 ? 7.582 34.5 0.491 1 42.34 119 ARG A C 1
ATOM 944 O O . ARG A 1 119 ? 7.465 33.844 -0.544 1 42.34 119 ARG A O 1
ATOM 951 N N . THR A 1 120 ? 6.566 35.281 0.69 1 39.38 120 THR A N 1
ATOM 952 C CA . THR A 1 120 ? 6.219 36.25 -0.34 1 39.38 120 THR A CA 1
ATOM 953 C C . THR A 1 120 ? 7.445 36.625 -1.171 1 39.38 120 THR A C 1
ATOM 955 O O . THR A 1 120 ? 8.508 36.938 -0.622 1 39.38 120 THR A O 1
ATOM 958 N N . ALA A 1 121 ? 7.855 35.875 -2.084 1 37.56 121 ALA A N 1
ATOM 959 C CA . ALA A 1 121 ? 8.742 36.594 -3.006 1 37.56 121 ALA A CA 1
ATOM 960 C C . ALA A 1 121 ? 8.555 38.125 -2.889 1 37.56 121 ALA A C 1
ATOM 962 O O . ALA A 1 121 ? 7.441 38.625 -3.064 1 37.56 121 ALA A O 1
ATOM 963 N N . ARG A 1 122 ? 9.148 38.812 -1.942 1 35.91 122 ARG A N 1
ATOM 964 C CA . ARG A 1 122 ? 9.461 40.188 -2.275 1 35.91 122 ARG A CA 1
ATOM 965 C C . ARG A 1 122 ? 9.656 40.375 -3.779 1 35.91 122 ARG A C 1
ATOM 967 O O . ARG A 1 122 ? 10.328 39.562 -4.422 1 35.91 122 ARG A O 1
ATOM 974 N N . ILE A 1 123 ? 8.625 40.969 -4.551 1 36.88 123 ILE A N 1
ATOM 975 C CA . ILE A 1 123 ? 8.922 41.812 -5.695 1 36.88 123 ILE A CA 1
ATOM 976 C C . ILE A 1 123 ? 10.242 42.562 -5.461 1 36.88 123 ILE A C 1
ATOM 978 O O . ILE A 1 123 ? 10.32 43.469 -4.656 1 36.88 123 ILE A O 1
ATOM 982 N N . THR A 1 124 ? 11.203 41.938 -4.891 1 33.88 124 THR A N 1
ATOM 983 C CA . THR A 1 124 ? 12.5 42.594 -4.73 1 33.88 124 THR A CA 1
ATOM 984 C C . THR A 1 124 ? 12.828 43.438 -5.949 1 33.88 124 THR A C 1
ATOM 986 O O . THR A 1 124 ? 13.953 43.938 -6.082 1 33.88 124 THR A O 1
ATOM 989 N N . GLY A 1 125 ? 11.969 43.688 -6.969 1 32.53 125 GLY A N 1
ATOM 990 C CA . GLY A 1 125 ? 12.328 44.938 -7.609 1 32.53 125 GLY A CA 1
ATOM 991 C C . GLY A 1 125 ? 12.422 46.125 -6.641 1 32.53 125 GLY A C 1
ATOM 992 O O . GLY A 1 125 ? 12.977 47.156 -6.973 1 32.53 125 GLY A O 1
ATOM 993 N N . CYS A 1 126 ? 11.516 46.281 -5.641 1 32.56 126 CYS A N 1
ATOM 994 C CA . CYS A 1 126 ? 11.508 47.625 -5.074 1 32.56 126 CYS A CA 1
ATOM 995 C C . CYS A 1 126 ? 12.656 47.812 -4.098 1 32.56 126 CYS A C 1
ATOM 997 O O . CYS A 1 126 ? 12.531 47.5 -2.912 1 32.56 126 CYS A O 1
ATOM 999 N N . MET A 1 127 ? 13.82 47.094 -4.316 1 32.25 127 MET A N 1
ATOM 1000 C CA . MET A 1 127 ? 14.992 47.562 -3.578 1 32.25 127 MET A CA 1
ATOM 1001 C C . MET A 1 127 ? 15.078 49.094 -3.605 1 32.25 127 MET A C 1
ATOM 1003 O O . MET A 1 127 ? 14.953 49.719 -4.664 1 32.25 127 MET A O 1
ATOM 1007 N N . PRO A 1 128 ? 14.602 49.812 -2.582 1 31.52 128 PRO A N 1
ATOM 1008 C CA . PRO A 1 128 ? 14.891 51.25 -2.609 1 31.52 128 PRO A CA 1
ATOM 1009 C C . PRO A 1 128 ? 16.328 51.531 -3.006 1 31.52 128 PRO A C 1
ATOM 1011 O O . PRO A 1 128 ? 17.234 50.75 -2.717 1 31.52 128 PRO A O 1
ATOM 1014 N N . GLN A 1 129 ? 16.609 51.875 -4.32 1 28.72 129 GLN A N 1
ATOM 1015 C CA . GLN A 1 129 ? 17.812 52.562 -4.742 1 28.72 129 GLN A CA 1
ATOM 1016 C C . GLN A 1 129 ? 18.25 53.594 -3.703 1 28.72 129 GLN A C 1
ATOM 1018 O O . GLN A 1 129 ? 17.578 54.594 -3.508 1 28.72 129 GLN A O 1
ATOM 1023 N N . SER A 1 130 ? 18.406 53.125 -2.432 1 29.17 130 SER A N 1
ATOM 1024 C CA . SER A 1 130 ? 19.031 54.125 -1.545 1 29.17 130 SER A CA 1
ATOM 1025 C C . SER A 1 130 ? 20.141 54.875 -2.25 1 29.17 130 SER A C 1
ATOM 1027 O O . SER A 1 130 ? 21.047 54.281 -2.82 1 29.17 130 SER A O 1
ATOM 1029 N N . GLY A 1 131 ? 19.75 55.969 -2.965 1 29.64 131 GLY A N 1
ATOM 1030 C CA . GLY A 1 131 ? 20.547 57.125 -3.396 1 29.64 131 GLY A CA 1
ATOM 1031 C C . GLY A 1 131 ? 21.625 57.5 -2.402 1 29.64 131 GLY A C 1
ATOM 1032 O O . GLY A 1 131 ? 21.344 57.781 -1.238 1 29.64 131 GLY A O 1
ATOM 1033 N N . THR A 1 132 ? 22.719 56.781 -2.406 1 26.28 132 THR A N 1
ATOM 1034 C CA . THR A 1 132 ? 23.938 57.312 -1.805 1 26.28 132 THR A CA 1
ATOM 1035 C C . THR A 1 132 ? 24.125 58.781 -2.178 1 26.28 132 THR A C 1
ATOM 1037 O O . THR A 1 132 ? 24.219 59.125 -3.357 1 26.28 132 THR A O 1
ATOM 1040 N N . TYR A 1 133 ? 23.375 59.688 -1.493 1 24.12 133 TYR A N 1
ATOM 1041 C CA . TYR A 1 133 ? 23.625 61.125 -1.457 1 24.12 133 TYR A CA 1
ATOM 1042 C C . TYR A 1 133 ? 25.109 61.438 -1.298 1 24.12 133 TYR A C 1
ATOM 1044 O O . TYR A 1 133 ? 25.781 60.812 -0.475 1 24.12 133 TYR A O 1
ATOM 1052 N N . GLN A 1 134 ? 25.734 61.906 -2.422 1 21.08 134 GLN A N 1
ATOM 1053 C CA . GLN A 1 134 ? 26.641 63.031 -2.301 1 21.08 134 GLN A CA 1
ATOM 1054 C C . GLN A 1 134 ? 25.922 64.25 -1.78 1 21.08 134 GLN A C 1
ATOM 1056 O O . GLN A 1 134 ? 24.812 64.562 -2.205 1 21.08 134 GLN A O 1
ATOM 1061 N N . MET B 1 1 ? -8.562 -44.062 -26.453 1 25.88 1 MET B N 1
ATOM 1062 C CA . MET B 1 1 ? -8.328 -43.688 -25.062 1 25.88 1 MET B CA 1
ATOM 1063 C C . MET B 1 1 ? -7.703 -42.281 -24.969 1 25.88 1 MET B C 1
ATOM 1065 O O . MET B 1 1 ? -6.566 -42.094 -25.406 1 25.88 1 MET B O 1
ATOM 1069 N N . CYS B 1 2 ? -8.484 -41.25 -25.359 1 33 2 CYS B N 1
ATOM 1070 C CA . CYS B 1 2 ? -8.062 -39.844 -25.266 1 33 2 CYS B CA 1
ATOM 1071 C C . CYS B 1 2 ? -7.457 -39.562 -23.891 1 33 2 CYS B C 1
ATOM 1073 O O . CYS B 1 2 ? -8.078 -39.844 -22.859 1 33 2 CYS B O 1
ATOM 1075 N N . ARG B 1 3 ? -6.164 -39.906 -23.766 1 29.33 3 ARG B N 1
ATOM 1076 C CA . ARG B 1 3 ? -5.457 -39.531 -22.547 1 29.33 3 ARG B CA 1
ATOM 1077 C C . ARG B 1 3 ? -5.84 -38.094 -22.125 1 29.33 3 ARG B C 1
ATOM 1079 O O . ARG B 1 3 ? -5.789 -37.188 -22.922 1 29.33 3 ARG B O 1
ATOM 1086 N N . ASN B 1 4 ? -6.941 -37.969 -21.391 1 34.09 4 ASN B N 1
ATOM 1087 C CA . ASN B 1 4 ? -7.223 -36.75 -20.625 1 34.09 4 ASN B CA 1
ATOM 1088 C C . ASN B 1 4 ? -5.957 -36.156 -20.016 1 34.09 4 ASN B C 1
ATOM 1090 O O . ASN B 1 4 ? -5.434 -36.688 -19.031 1 34.09 4 ASN B O 1
ATOM 1094 N N . MET B 1 5 ? -4.883 -36.062 -20.828 1 32.5 5 MET B N 1
ATOM 1095 C CA . MET B 1 5 ? -3.746 -35.375 -20.234 1 32.5 5 MET B CA 1
ATOM 1096 C C . MET B 1 5 ? -4.199 -34.125 -19.5 1 32.5 5 MET B C 1
ATOM 1098 O O . MET B 1 5 ? -4.566 -33.125 -20.141 1 32.5 5 MET B O 1
ATOM 1102 N N . ASP B 1 6 ? -5.004 -34.25 -18.531 1 36.06 6 ASP B N 1
ATOM 1103 C CA . ASP B 1 6 ? -5.113 -33.156 -17.578 1 36.06 6 ASP B CA 1
ATOM 1104 C C . ASP B 1 6 ? -3.76 -32.5 -17.359 1 36.06 6 ASP B C 1
ATOM 1106 O O . ASP B 1 6 ? -2.904 -33.031 -16.656 1 36.06 6 ASP B O 1
ATOM 1110 N N . GLU B 1 7 ? -2.984 -32.156 -18.391 1 35.28 7 GLU B N 1
ATOM 1111 C CA . GLU B 1 7 ? -1.805 -31.328 -18.109 1 35.28 7 GLU B CA 1
ATOM 1112 C C . GLU B 1 7 ? -2.121 -30.203 -17.125 1 35.28 7 GLU B C 1
ATOM 1114 O O . GLU B 1 7 ? -2.881 -29.297 -17.453 1 35.28 7 GLU B O 1
ATOM 1119 N N . VAL B 1 8 ? -2.242 -30.5 -15.906 1 39.22 8 VAL B N 1
ATOM 1120 C CA . VAL B 1 8 ? -2.197 -29.422 -14.922 1 39.22 8 VAL B CA 1
ATOM 1121 C C . VAL B 1 8 ? -1.173 -28.375 -15.352 1 39.22 8 VAL B C 1
ATOM 1123 O O . VAL B 1 8 ? 0.023 -28.656 -15.438 1 39.22 8 VAL B O 1
ATOM 1126 N N . ILE B 1 9 ? -1.314 -27.641 -16.438 1 42.94 9 ILE B N 1
ATOM 1127 C CA . ILE B 1 9 ? -0.455 -26.484 -16.672 1 42.94 9 ILE B CA 1
ATOM 1128 C C . ILE B 1 9 ? -0.189 -25.766 -15.344 1 42.94 9 ILE B C 1
ATOM 1130 O O . ILE B 1 9 ? -1.123 -25.312 -14.68 1 42.94 9 ILE B O 1
ATOM 1134 N N . HIS B 1 10 ? 0.83 -26.25 -14.68 1 48.34 10 HIS B N 1
ATOM 1135 C CA . HIS B 1 10 ? 1.336 -25.484 -13.555 1 48.34 10 HIS B CA 1
ATOM 1136 C C . HIS B 1 10 ? 1.335 -23.984 -13.867 1 48.34 10 HIS B C 1
ATOM 1138 O O . HIS B 1 10 ? 1.927 -23.547 -14.852 1 48.34 10 HIS B O 1
ATOM 1144 N N . PHE B 1 11 ? 0.182 -23.438 -13.586 1 57.5 11 PHE B N 1
ATOM 1145 C CA . PHE B 1 11 ? 0.133 -21.984 -13.609 1 57.5 11 PHE B CA 1
ATOM 1146 C C . PHE B 1 11 ? 1.443 -21.391 -13.109 1 57.5 11 PHE B C 1
ATOM 1148 O O . PHE B 1 11 ? 1.827 -21.609 -11.961 1 57.5 11 PHE B O 1
ATOM 1155 N N . ASP B 1 12 ? 2.402 -21.188 -14.07 1 66.81 12 ASP B N 1
ATOM 1156 C CA . ASP B 1 12 ? 3.633 -20.469 -13.727 1 66.81 12 ASP B CA 1
ATOM 1157 C C . ASP B 1 12 ? 3.387 -18.969 -13.609 1 66.81 12 ASP B C 1
ATOM 1159 O O . ASP B 1 12 ? 3.309 -18.266 -14.617 1 66.81 12 ASP B O 1
ATOM 1163 N N . GLU B 1 13 ? 3.162 -18.516 -12.391 1 69.88 13 GLU B N 1
ATOM 1164 C CA . GLU B 1 13 ? 2.873 -17.109 -12.109 1 69.88 13 GLU B CA 1
ATOM 1165 C C . GLU B 1 13 ? 3.945 -16.203 -12.695 1 69.88 13 GLU B C 1
ATOM 1167 O O . GLU B 1 13 ? 3.689 -15.023 -12.961 1 69.88 13 GLU B O 1
ATOM 1172 N N . GLN B 1 14 ? 5.02 -16.828 -12.945 1 68.56 14 GLN B N 1
ATOM 1173 C CA . GLN B 1 14 ? 6.125 -16.016 -13.438 1 68.56 14 GLN B CA 1
ATOM 1174 C C . GLN B 1 14 ? 5.988 -15.766 -14.938 1 68.56 14 GLN B C 1
ATOM 1176 O O . GLN B 1 14 ? 6.676 -14.898 -15.492 1 68.56 14 GLN B O 1
ATOM 1181 N N . LYS B 1 15 ? 5.031 -16.453 -15.578 1 78.94 15 LYS B N 1
ATOM 1182 C CA . LYS B 1 15 ? 4.906 -16.281 -17.016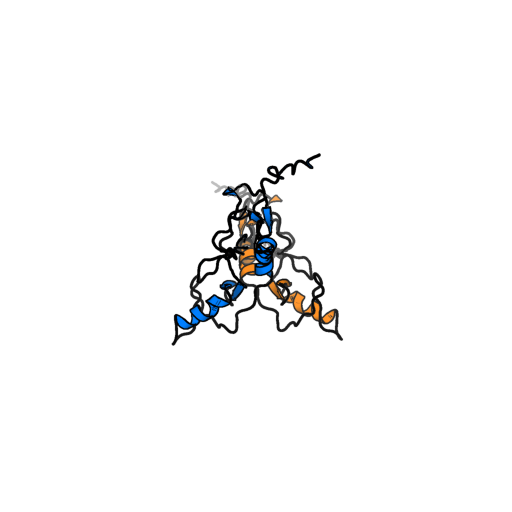 1 78.94 15 LYS B CA 1
ATOM 1183 C C . LYS B 1 15 ? 3.674 -15.445 -17.375 1 78.94 15 LYS B C 1
ATOM 1185 O O . LYS B 1 15 ? 3.285 -15.359 -18.531 1 78.94 15 LYS B O 1
ATOM 1190 N N . ILE B 1 16 ? 3.215 -14.875 -16.359 1 90.19 16 ILE B N 1
ATOM 1191 C CA . ILE B 1 16 ? 2.023 -14.062 -16.578 1 90.19 16 ILE B CA 1
ATOM 1192 C C . ILE B 1 16 ? 2.418 -12.719 -17.188 1 90.19 16 ILE B C 1
ATOM 1194 O O . ILE B 1 16 ? 3.391 -12.094 -16.75 1 90.19 16 ILE B O 1
ATOM 1198 N N . VAL B 1 17 ? 1.688 -12.414 -18.234 1 92.56 17 VAL B N 1
ATOM 1199 C CA . VAL B 1 17 ? 1.891 -11.117 -18.875 1 92.56 17 VAL B CA 1
ATOM 1200 C C . VAL B 1 17 ? 0.819 -10.141 -18.391 1 92.56 17 VAL B C 1
ATOM 1202 O O . VAL B 1 17 ? -0.377 -10.383 -18.578 1 92.56 17 VAL B O 1
ATOM 1205 N N . PHE B 1 18 ? 1.265 -9.039 -17.828 1 96.12 18 PHE B N 1
ATOM 1206 C CA . PHE B 1 18 ? 0.352 -8.023 -17.312 1 96.12 18 PHE B CA 1
ATOM 1207 C C . PHE B 1 18 ? 0.129 -6.918 -18.328 1 96.12 18 PHE B C 1
ATOM 1209 O O . PHE B 1 18 ? 1.02 -6.613 -19.125 1 96.12 18 PHE B O 1
ATOM 1216 N N . VAL B 1 19 ? -1.095 -6.383 -18.234 1 97.19 19 VAL B N 1
ATOM 1217 C CA . VAL B 1 19 ? -1.5 -5.359 -19.203 1 97.19 19 VAL B CA 1
ATOM 1218 C C . VAL B 1 19 ? -0.625 -4.117 -19.031 1 97.19 19 VAL B C 1
ATOM 1220 O O . VAL B 1 19 ? -0.23 -3.492 -20.016 1 97.19 19 VAL B O 1
ATOM 1223 N N . LYS B 1 20 ? -0.353 -3.766 -17.812 1 97.06 20 LYS B N 1
ATOM 1224 C CA . LYS B 1 20 ? 0.517 -2.639 -17.484 1 97.06 20 LYS B CA 1
ATOM 1225 C C . LYS B 1 20 ? 1.8 -3.109 -16.812 1 97.06 20 LYS B C 1
ATOM 1227 O O . LYS B 1 20 ? 1.828 -4.18 -16.203 1 97.06 20 LYS B O 1
ATOM 1232 N N . GLN B 1 21 ? 2.811 -2.262 -17 1 96.31 21 GLN B N 1
ATOM 1233 C CA . GLN B 1 21 ? 4.043 -2.553 -16.266 1 96.31 21 GLN B CA 1
ATOM 1234 C C . GLN B 1 21 ? 3.797 -2.602 -14.766 1 96.31 21 GLN B C 1
ATOM 1236 O O . GLN B 1 21 ? 3.076 -1.762 -14.219 1 96.31 21 GLN B O 1
ATOM 1241 N N . LEU B 1 22 ? 4.438 -3.549 -14.195 1 96 22 LEU B N 1
ATOM 1242 C CA . LEU B 1 22 ? 4.262 -3.707 -12.758 1 96 22 LEU B CA 1
ATOM 1243 C C . LEU B 1 22 ? 5.02 -2.627 -11.992 1 96 22 LEU B C 1
ATOM 1245 O O . LEU B 1 22 ? 6.152 -2.287 -12.352 1 96 22 LEU B O 1
ATOM 1249 N N . ASP B 1 23 ? 4.367 -2.072 -11.062 1 96.12 23 ASP B N 1
ATOM 1250 C CA . ASP B 1 23 ? 5.078 -1.225 -10.102 1 96.12 23 ASP B CA 1
ATOM 1251 C C . ASP B 1 23 ? 6.105 -2.029 -9.312 1 96.12 23 ASP B C 1
ATOM 1253 O O . ASP B 1 23 ? 5.789 -3.088 -8.766 1 96.12 23 ASP B O 1
ATOM 1257 N N . PRO B 1 24 ? 7.305 -1.515 -9.227 1 96.69 24 PRO B N 1
ATOM 1258 C CA . PRO B 1 24 ? 8.336 -2.24 -8.477 1 96.69 24 PRO B CA 1
ATOM 1259 C C . PRO B 1 24 ? 7.93 -2.516 -7.031 1 96.69 24 PRO B C 1
ATOM 1261 O O . PRO B 1 24 ? 8.453 -3.443 -6.406 1 96.69 24 PRO B O 1
ATOM 1264 N N . SER B 1 25 ? 7.02 -1.709 -6.523 1 96.56 25 SER B N 1
ATOM 1265 C CA . SER B 1 25 ? 6.582 -1.879 -5.141 1 96.56 25 SER B CA 1
ATOM 1266 C C . SER B 1 25 ? 5.801 -3.176 -4.965 1 96.56 25 SER B C 1
ATOM 1268 O O . SER B 1 25 ? 5.543 -3.602 -3.836 1 96.56 25 SER B O 1
ATOM 1270 N N . TYR B 1 26 ? 5.469 -3.844 -6.086 1 97.81 26 TYR B N 1
ATOM 1271 C CA . TYR B 1 26 ? 4.734 -5.102 -6.008 1 97.81 26 TYR B CA 1
ATOM 1272 C C . TYR B 1 26 ? 5.684 -6.293 -6.094 1 97.81 26 TYR B C 1
ATOM 1274 O O . TYR B 1 26 ? 5.238 -7.441 -6.184 1 97.81 26 TYR B O 1
ATOM 1282 N N . LEU B 1 27 ? 6.949 -6.027 -6.047 1 97.88 27 LEU B N 1
ATOM 1283 C CA . LEU B 1 27 ? 7.934 -7.102 -6.113 1 97.88 27 LEU B CA 1
ATOM 1284 C C . LEU B 1 27 ? 8.547 -7.363 -4.742 1 97.88 27 LEU B C 1
ATOM 1286 O O . LEU B 1 27 ? 8.812 -6.422 -3.99 1 97.88 27 LEU B O 1
ATOM 1290 N N . CYS B 1 28 ? 8.703 -8.555 -4.461 1 98.12 28 CYS B N 1
ATOM 1291 C CA . CYS B 1 28 ? 9.328 -8.984 -3.213 1 98.12 28 CYS B CA 1
ATOM 1292 C C . CYS B 1 28 ? 10.773 -8.508 -3.139 1 98.12 28 CYS B C 1
ATOM 1294 O O . CYS B 1 28 ? 11.547 -8.695 -4.086 1 98.12 28 CYS B O 1
ATOM 1296 N N . ILE B 1 29 ? 11.195 -8.055 -1.963 1 97.75 29 ILE B N 1
ATOM 1297 C CA . ILE B 1 29 ? 12.523 -7.465 -1.845 1 97.75 29 ILE B CA 1
ATOM 1298 C C . ILE B 1 29 ? 13.562 -8.57 -1.678 1 97.75 29 ILE B C 1
ATOM 1300 O O . ILE B 1 29 ? 14.766 -8.32 -1.737 1 97.75 29 ILE B O 1
ATOM 1304 N N . VAL B 1 30 ? 13.094 -9.797 -1.521 1 97.06 30 VAL B N 1
ATOM 1305 C CA . VAL B 1 30 ? 13.992 -10.922 -1.312 1 97.06 30 VAL B CA 1
ATOM 1306 C C . VAL B 1 30 ? 14.133 -11.719 -2.605 1 97.06 30 VAL B C 1
ATOM 1308 O O . VAL B 1 30 ? 15.242 -11.938 -3.094 1 97.06 30 VAL B O 1
ATOM 1311 N N . CYS B 1 31 ? 13.016 -12.094 -3.27 1 96.62 31 CYS B N 1
ATOM 1312 C CA . CYS B 1 31 ? 13.078 -12.984 -4.422 1 96.62 31 CYS B CA 1
ATOM 1313 C C . CYS B 1 31 ? 12.875 -12.219 -5.723 1 96.62 31 CYS B C 1
ATOM 1315 O O . CYS B 1 31 ? 13.109 -12.758 -6.805 1 96.62 31 CYS B O 1
ATOM 1317 N N . ASN B 1 32 ? 12.43 -11.047 -5.664 1 96.31 32 ASN B N 1
ATOM 1318 C CA . ASN B 1 32 ? 12.234 -10.141 -6.789 1 96.31 32 ASN B CA 1
ATOM 1319 C C . ASN B 1 32 ? 11.102 -10.617 -7.699 1 96.31 32 ASN B C 1
ATOM 1321 O O . ASN B 1 32 ? 11.008 -10.188 -8.852 1 96.31 32 ASN B O 1
ATOM 1325 N N . ASN B 1 33 ? 10.289 -11.477 -7.266 1 96.25 33 ASN B N 1
ATOM 1326 C CA . ASN B 1 33 ? 9.07 -11.875 -7.961 1 96.25 33 ASN B CA 1
ATOM 1327 C C . ASN B 1 33 ? 7.852 -11.117 -7.445 1 96.25 33 ASN B C 1
ATOM 1329 O O . ASN B 1 33 ? 7.941 -10.383 -6.457 1 96.25 33 ASN B O 1
ATOM 1333 N N . LEU B 1 34 ? 6.738 -11.312 -8.273 1 97 34 LEU B N 1
ATOM 1334 C CA . LEU B 1 34 ? 5.48 -10.766 -7.773 1 97 34 LEU B CA 1
ATOM 1335 C C . LEU B 1 34 ? 5.18 -11.281 -6.371 1 97 34 LEU B C 1
ATOM 1337 O O . LEU B 1 34 ? 5.27 -12.484 -6.113 1 97 34 LEU B O 1
ATOM 1341 N N . LEU B 1 35 ? 4.844 -10.359 -5.52 1 97.94 35 LEU B N 1
ATOM 1342 C CA . LEU B 1 35 ? 4.605 -10.688 -4.121 1 97.94 35 LEU B CA 1
ATOM 1343 C C . LEU B 1 35 ? 3.525 -11.758 -3.99 1 97.94 35 LEU B C 1
ATOM 1345 O O . LEU B 1 35 ? 2.471 -11.656 -4.621 1 97.94 35 LEU B O 1
ATOM 1349 N N . HIS B 1 36 ? 3.818 -12.766 -3.223 1 96.62 36 HIS B N 1
ATOM 1350 C CA . HIS B 1 36 ? 2.854 -13.797 -2.855 1 96.62 36 HIS B CA 1
ATOM 1351 C C . HIS B 1 36 ? 2.547 -13.75 -1.362 1 96.62 36 HIS B C 1
ATOM 1353 O O . HIS B 1 36 ? 3.424 -14.008 -0.535 1 96.62 36 HIS B O 1
ATOM 1359 N N . LYS B 1 37 ? 1.293 -13.469 -1.065 1 97.81 37 LYS B N 1
ATOM 1360 C CA . LYS B 1 37 ? 0.918 -13.258 0.33 1 97.81 37 LYS B CA 1
ATOM 1361 C C . LYS B 1 37 ? 1.853 -12.258 1.004 1 97.81 37 LYS B C 1
ATOM 1363 O O . LYS B 1 37 ? 2.572 -12.602 1.942 1 97.81 37 LYS B O 1
ATOM 1368 N N . PRO B 1 38 ? 1.731 -11.031 0.544 1 98.56 38 PRO B N 1
ATOM 1369 C CA . PRO B 1 38 ? 2.723 -10.031 0.944 1 98.56 38 PRO B CA 1
ATOM 1370 C C . PRO B 1 38 ? 2.691 -9.734 2.441 1 98.56 38 PRO B C 1
ATOM 1372 O O . PRO B 1 38 ? 1.612 -9.633 3.031 1 98.56 38 PRO B O 1
ATOM 1375 N N . LYS B 1 39 ? 3.869 -9.648 3.029 1 98.5 39 LYS B N 1
ATOM 1376 C CA . LYS B 1 39 ? 4.117 -9.133 4.371 1 98.5 39 LYS B CA 1
ATOM 1377 C C . LYS B 1 39 ? 4.871 -7.805 4.32 1 98.5 39 LYS B C 1
ATOM 1379 O O . LYS B 1 39 ? 5.828 -7.66 3.555 1 98.5 39 LYS B O 1
ATOM 1384 N N . GLN B 1 40 ? 4.363 -6.875 5.043 1 98.38 40 GLN B N 1
ATOM 1385 C CA . GLN B 1 40 ? 5.09 -5.613 5.16 1 98.38 40 GLN B CA 1
ATOM 1386 C C . GLN B 1 40 ? 5.93 -5.578 6.43 1 98.38 40 GLN B C 1
ATOM 1388 O O . GLN B 1 40 ? 5.461 -5.965 7.504 1 98.38 40 GLN B O 1
ATOM 1393 N N . THR B 1 41 ? 7.16 -5.117 6.309 1 97.19 41 THR B N 1
ATOM 1394 C CA . THR B 1 41 ? 8.078 -4.988 7.438 1 97.19 41 THR B CA 1
ATOM 1395 C C . THR B 1 41 ? 7.879 -3.65 8.141 1 97.19 41 THR B C 1
ATOM 1397 O O . THR B 1 41 ? 7.102 -2.809 7.684 1 97.19 41 THR B O 1
ATOM 1400 N N . SER B 1 42 ? 8.586 -3.516 9.234 1 96.44 42 SER B N 1
ATOM 1401 C CA . SER B 1 42 ? 8.445 -2.301 10.031 1 96.44 42 SER B CA 1
ATOM 1402 C C . SER B 1 42 ? 8.93 -1.077 9.266 1 96.44 42 SER B C 1
ATOM 1404 O O . SER B 1 42 ? 8.508 0.047 9.539 1 96.44 42 SER B O 1
ATOM 1406 N N . CYS B 1 43 ? 9.812 -1.315 8.289 1 97.56 43 CYS B N 1
ATOM 1407 C CA . CYS B 1 43 ? 10.328 -0.197 7.504 1 97.56 43 CYS B CA 1
ATOM 1408 C C . CYS B 1 43 ? 9.445 0.073 6.293 1 97.56 43 CYS B C 1
ATOM 1410 O O . CYS B 1 43 ? 9.656 1.052 5.574 1 97.56 43 CYS B O 1
ATOM 1412 N N . GLY B 1 44 ? 8.5 -0.834 6.027 1 98.31 44 GLY B N 1
ATOM 1413 C CA . GLY B 1 44 ? 7.531 -0.569 4.977 1 98.31 44 GLY B CA 1
ATOM 1414 C C . GLY B 1 44 ? 7.793 -1.36 3.707 1 98.31 44 GLY B C 1
ATOM 1415 O O . GLY B 1 44 ? 6.973 -1.358 2.787 1 98.31 44 GLY B O 1
ATOM 1416 N N . HIS B 1 45 ? 8.891 -2.025 3.643 1 98.31 45 HIS B N 1
ATOM 1417 C CA . HIS B 1 45 ? 9.172 -2.855 2.477 1 98.31 45 HIS B CA 1
ATOM 1418 C C . HIS B 1 45 ? 8.453 -4.199 2.574 1 98.31 45 HIS B C 1
ATOM 1420 O O . HIS B 1 45 ? 8.125 -4.656 3.672 1 98.31 45 HIS B O 1
ATOM 1426 N N . ARG B 1 46 ? 8.242 -4.754 1.399 1 98.56 46 ARG B N 1
ATOM 1427 C CA . ARG B 1 46 ? 7.367 -5.926 1.375 1 98.56 46 ARG B CA 1
ATOM 1428 C C . ARG B 1 46 ? 8.125 -7.168 0.934 1 98.56 46 ARG B C 1
ATOM 1430 O O . ARG B 1 46 ? 9.023 -7.086 0.089 1 98.56 46 ARG B O 1
ATOM 1437 N N . ILE B 1 47 ? 7.727 -8.25 1.564 1 98.19 47 ILE B N 1
ATOM 1438 C CA . ILE B 1 47 ? 8.328 -9.562 1.361 1 98.19 47 ILE B CA 1
ATOM 1439 C C . ILE B 1 47 ? 7.227 -10.617 1.257 1 98.19 47 ILE B C 1
ATOM 1441 O O . ILE B 1 47 ? 6.191 -10.516 1.916 1 98.19 47 ILE B O 1
ATOM 1445 N N . CYS B 1 48 ? 7.484 -11.586 0.346 1 98.06 48 CYS B N 1
ATOM 1446 C CA . CYS B 1 48 ? 6.578 -12.727 0.371 1 98.06 48 CYS B CA 1
ATOM 1447 C C . CYS B 1 48 ? 6.559 -13.383 1.747 1 98.06 48 CYS B C 1
ATOM 1449 O O . CYS B 1 48 ? 7.586 -13.445 2.424 1 98.06 48 CYS B O 1
ATOM 1451 N N . GLU B 1 49 ? 5.43 -13.93 2.029 1 97.69 49 GLU B N 1
ATOM 1452 C CA . GLU B 1 49 ? 5.332 -14.648 3.295 1 97.69 49 GLU B CA 1
ATOM 1453 C C . GLU B 1 49 ? 6.367 -15.766 3.379 1 97.69 49 GLU B C 1
ATOM 1455 O O . GLU B 1 49 ? 7.031 -15.93 4.406 1 97.69 49 GLU B O 1
ATOM 1460 N N . ASN B 1 50 ? 6.555 -16.469 2.307 1 96.69 50 ASN B N 1
ATOM 1461 C CA . ASN B 1 50 ? 7.449 -17.625 2.311 1 96.69 50 ASN B CA 1
ATOM 1462 C C . ASN B 1 50 ? 8.914 -17.203 2.203 1 96.69 50 ASN B C 1
ATOM 1464 O O . ASN B 1 50 ? 9.812 -18 2.43 1 96.69 50 ASN B O 1
ATOM 1468 N N . CYS B 1 51 ? 9.164 -15.992 1.901 1 96.62 51 CYS B N 1
ATOM 1469 C CA . CYS B 1 51 ? 10.531 -15.5 1.819 1 96.62 51 CYS B CA 1
ATOM 1470 C C . CYS B 1 51 ? 10.984 -14.922 3.154 1 96.62 51 CYS B C 1
ATOM 1472 O O . CYS B 1 51 ? 12.18 -14.734 3.381 1 96.62 51 CYS B O 1
ATOM 1474 N N . LEU B 1 52 ? 10.07 -14.641 4.02 1 95.31 52 LEU B N 1
ATOM 1475 C CA . LEU B 1 52 ? 10.344 -13.93 5.27 1 95.31 52 LEU B CA 1
ATOM 1476 C C . LEU B 1 52 ? 11.438 -14.641 6.066 1 95.31 52 LEU B C 1
ATOM 1478 O O . LEU B 1 52 ? 12.383 -14.008 6.535 1 95.31 52 LEU B O 1
ATOM 1482 N N . PRO B 1 53 ? 11.414 -15.984 6.199 1 93.5 53 PRO B N 1
ATOM 1483 C CA . PRO B 1 53 ? 12.438 -16.672 6.98 1 93.5 53 PRO B CA 1
ATOM 1484 C C . PRO B 1 53 ? 13.836 -16.5 6.398 1 93.5 53 PRO B C 1
ATOM 1486 O O . PRO B 1 53 ? 14.836 -16.656 7.113 1 93.5 53 PRO B O 1
ATOM 1489 N N . THR B 1 54 ? 13.867 -16.234 5.082 1 93.56 54 THR B N 1
ATOM 1490 C CA . THR B 1 54 ? 15.164 -16.047 4.426 1 93.56 54 THR B CA 1
ATOM 1491 C C . THR B 1 54 ? 15.922 -14.883 5.039 1 93.56 54 THR B C 1
ATOM 1493 O O . THR B 1 54 ? 17.156 -14.883 5.066 1 93.56 54 THR B O 1
ATOM 1496 N N . LEU B 1 55 ? 15.273 -13.875 5.566 1 90.62 55 LEU B N 1
ATOM 1497 C CA . LEU B 1 55 ? 15.906 -12.711 6.168 1 90.62 55 LEU B CA 1
ATOM 1498 C C . LEU B 1 55 ? 16.688 -13.094 7.422 1 90.62 55 LEU B C 1
ATOM 1500 O O . LEU B 1 55 ? 17.75 -12.539 7.695 1 90.62 55 LEU B O 1
ATOM 1504 N N . THR B 1 56 ? 16.188 -14.039 8.18 1 87.44 56 THR B N 1
ATOM 1505 C CA . THR B 1 56 ? 16.844 -14.484 9.406 1 87.44 56 THR B CA 1
ATOM 1506 C C . THR B 1 56 ? 18.016 -15.422 9.086 1 87.44 56 THR B C 1
ATOM 1508 O O . THR B 1 56 ? 19.031 -15.398 9.773 1 87.44 56 THR B O 1
ATOM 1511 N N . LYS B 1 57 ? 17.828 -16.188 8.078 1 87.56 57 LYS B N 1
ATOM 1512 C CA . LYS B 1 57 ? 18.859 -17.156 7.703 1 87.56 57 LYS B CA 1
ATOM 1513 C C . LYS B 1 57 ? 20.109 -16.453 7.203 1 87.56 57 LYS B C 1
ATOM 1515 O O . LYS B 1 57 ? 21.219 -16.969 7.363 1 87.56 57 LYS B O 1
ATOM 1520 N N . ARG B 1 58 ? 19.906 -15.281 6.719 1 81.94 58 ARG B N 1
ATOM 1521 C CA . ARG B 1 58 ? 21.016 -14.523 6.172 1 81.94 58 ARG B CA 1
ATOM 1522 C C . ARG B 1 58 ? 21.891 -13.945 7.289 1 81.94 58 ARG B C 1
ATOM 1524 O O . ARG B 1 58 ? 23.062 -13.633 7.078 1 81.94 58 ARG B O 1
ATOM 1531 N N . SER B 1 59 ? 21.344 -13.773 8.508 1 78.25 59 SER B N 1
ATOM 1532 C CA . SER B 1 59 ? 22.078 -13.234 9.648 1 78.25 59 SER B CA 1
ATOM 1533 C C . SER B 1 59 ? 21.812 -14.055 10.906 1 78.25 59 SER B C 1
ATOM 1535 O O . SER B 1 59 ? 21.234 -13.547 11.867 1 78.25 59 SER B O 1
ATOM 1537 N N . PRO B 1 60 ? 22.344 -15.266 10.969 1 76.31 60 PRO B N 1
ATOM 1538 C CA . PRO B 1 60 ? 21.984 -16.156 12.078 1 76.31 60 PRO B CA 1
ATOM 1539 C C . PRO B 1 60 ? 22.375 -15.602 13.438 1 76.31 60 PRO B C 1
ATOM 1541 O O . PRO B 1 60 ? 21.688 -15.828 14.43 1 76.31 60 PRO B O 1
ATOM 1544 N N . ASN B 1 61 ? 23.359 -14.844 13.477 1 81.31 61 ASN B N 1
ATOM 1545 C CA . ASN B 1 61 ? 23.812 -14.352 14.773 1 81.31 61 ASN B CA 1
ATOM 1546 C C . ASN B 1 61 ? 23.5 -12.859 14.938 1 81.31 61 ASN B C 1
ATOM 1548 O O . ASN B 1 61 ? 24.062 -12.203 15.82 1 81.31 61 ASN B O 1
ATOM 1552 N N . ALA B 1 62 ? 22.734 -12.359 14.008 1 85.06 62 ALA B N 1
ATOM 1553 C CA . ALA B 1 62 ? 22.406 -10.938 14.07 1 85.06 62 ALA B CA 1
ATOM 1554 C C . ALA B 1 62 ? 20.938 -10.695 13.719 1 85.06 62 ALA B C 1
ATOM 1556 O O . ALA B 1 62 ? 20.25 -11.594 13.234 1 85.06 62 ALA B O 1
ATOM 1557 N N . ARG B 1 63 ? 20.5 -9.539 14.164 1 90.38 63 ARG B N 1
ATOM 1558 C CA . ARG B 1 63 ? 19.156 -9.148 13.75 1 90.38 63 ARG B CA 1
ATOM 1559 C C . ARG B 1 63 ? 19.078 -8.953 12.234 1 90.38 63 ARG B C 1
ATOM 1561 O O . ARG B 1 63 ? 19.984 -8.359 11.641 1 90.38 63 ARG B O 1
ATOM 1568 N N . PRO B 1 64 ? 18.109 -9.516 11.68 1 93.62 64 PRO B N 1
ATOM 1569 C CA . PRO B 1 64 ? 17.969 -9.32 10.234 1 93.62 64 PRO B CA 1
ATOM 1570 C C . PRO B 1 64 ? 17.828 -7.844 9.852 1 93.62 64 PRO B C 1
ATOM 1572 O O . PRO B 1 64 ? 17.344 -7.043 10.656 1 93.62 64 PRO B O 1
ATOM 1575 N N . ARG B 1 65 ? 18.344 -7.562 8.648 1 95.19 65 ARG B N 1
ATOM 1576 C CA . ARG B 1 65 ? 18.234 -6.207 8.109 1 95.19 65 ARG B CA 1
ATOM 1577 C C . ARG B 1 65 ? 17.5 -6.195 6.781 1 95.19 65 ARG B C 1
ATOM 1579 O O . ARG B 1 65 ? 17.578 -7.148 6.004 1 95.19 65 ARG B O 1
ATOM 1586 N N . CYS B 1 66 ? 16.75 -5.164 6.586 1 96.44 66 CYS B N 1
ATOM 1587 C CA . CYS B 1 66 ? 16.094 -4.988 5.297 1 96.44 66 CYS B CA 1
ATOM 1588 C C . CYS B 1 66 ? 17.109 -4.816 4.18 1 96.44 66 CYS B C 1
ATOM 1590 O O . CYS B 1 66 ? 17.984 -3.941 4.258 1 96.44 66 CYS B O 1
ATOM 1592 N N . PRO B 1 67 ? 17.016 -5.52 3.154 1 95.88 67 PRO B N 1
ATOM 1593 C CA . PRO B 1 67 ? 18 -5.434 2.074 1 95.88 67 PRO B CA 1
ATOM 1594 C C . PRO B 1 67 ? 17.938 -4.105 1.322 1 95.88 67 PRO B C 1
ATOM 1596 O O . PRO B 1 67 ? 18.891 -3.744 0.624 1 95.88 67 PRO B O 1
ATOM 1599 N N . ILE B 1 68 ? 16.875 -3.354 1.476 1 97.38 68 ILE B N 1
ATOM 1600 C CA . ILE B 1 68 ? 16.688 -2.127 0.708 1 97.38 68 ILE B CA 1
ATOM 1601 C C . ILE B 1 68 ? 17.266 -0.943 1.482 1 97.38 68 ILE B C 1
ATOM 1603 O O . ILE B 1 68 ? 18.047 -0.159 0.939 1 97.38 68 ILE B O 1
ATOM 1607 N N . ASP B 1 69 ? 16.953 -0.823 2.742 1 97.56 69 ASP B N 1
ATOM 1608 C CA . ASP B 1 69 ? 17.344 0.38 3.471 1 97.56 69 ASP B CA 1
ATOM 1609 C C . ASP B 1 69 ? 18.25 0.037 4.648 1 97.56 69 ASP B C 1
ATOM 1611 O O . ASP B 1 69 ? 18.688 0.926 5.387 1 97.56 69 ASP B O 1
ATOM 1615 N N . GLU B 1 70 ? 18.453 -1.209 4.961 1 96 70 GLU B N 1
ATOM 1616 C CA . GLU B 1 70 ? 19.406 -1.724 5.941 1 96 70 GLU B CA 1
ATOM 1617 C C . GLU B 1 70 ? 18.922 -1.478 7.367 1 96 70 GLU B C 1
ATOM 1619 O O . GLU B 1 70 ? 19.703 -1.545 8.312 1 96 70 GLU B O 1
ATOM 1624 N N . ILE B 1 71 ? 17.719 -1.168 7.523 1 96.12 71 ILE B N 1
ATOM 1625 C CA . ILE B 1 71 ? 17.125 -1.012 8.844 1 96.12 71 ILE B CA 1
ATOM 1626 C C . ILE B 1 71 ? 16.984 -2.377 9.516 1 96.12 71 ILE B C 1
ATOM 1628 O O . ILE B 1 71 ? 16.594 -3.354 8.867 1 96.12 71 ILE B O 1
ATOM 1632 N N . GLU B 1 72 ? 17.312 -2.42 10.758 1 95.75 72 GLU B N 1
ATOM 1633 C CA . GLU B 1 72 ? 17.141 -3.658 11.516 1 95.75 72 GLU B CA 1
ATOM 1634 C C . GLU B 1 72 ? 15.672 -4.023 11.648 1 95.75 72 GLU B C 1
ATOM 1636 O O . GLU B 1 72 ? 14.836 -3.164 11.93 1 95.75 72 GLU B O 1
ATOM 1641 N N . LEU B 1 73 ? 15.445 -5.301 11.422 1 95.31 73 LEU B N 1
ATOM 1642 C CA . LEU B 1 73 ? 14.062 -5.762 11.422 1 95.31 73 LEU B CA 1
ATOM 1643 C C . LEU B 1 73 ? 13.828 -6.766 12.547 1 95.31 73 LEU B C 1
ATOM 1645 O O . LEU B 1 73 ? 14.758 -7.438 12.992 1 95.31 73 LEU B O 1
ATOM 1649 N N . ASP B 1 74 ? 12.641 -6.699 13.07 1 93 74 ASP B N 1
ATOM 1650 C CA . ASP B 1 74 ? 12.086 -7.746 13.914 1 93 74 ASP B CA 1
ATOM 1651 C C . ASP B 1 74 ? 10.945 -8.477 13.211 1 93 74 ASP B C 1
ATOM 1653 O O . ASP B 1 74 ? 9.93 -7.871 12.867 1 93 74 ASP B O 1
ATOM 1657 N N . LEU B 1 75 ? 11.117 -9.789 12.961 1 88.69 75 LEU B N 1
ATOM 1658 C CA . LEU B 1 75 ? 10.141 -10.555 12.188 1 88.69 75 LEU B CA 1
ATOM 1659 C C . LEU B 1 75 ? 8.773 -10.508 12.852 1 88.69 75 LEU B C 1
ATOM 1661 O O . LEU B 1 75 ? 7.746 -10.617 12.18 1 88.69 75 LEU B O 1
ATOM 1665 N N . LYS B 1 76 ? 8.773 -10.242 14.156 1 89.94 76 LYS B N 1
ATOM 1666 C CA . LYS B 1 76 ? 7.516 -10.148 14.891 1 89.94 76 LYS B CA 1
ATOM 1667 C C . LYS B 1 76 ? 6.77 -8.859 14.539 1 89.94 76 LYS B C 1
ATOM 1669 O O . LYS B 1 76 ? 5.566 -8.75 14.781 1 89.94 76 LYS B O 1
ATOM 1674 N N . ASP B 1 77 ? 7.531 -7.949 13.914 1 91.19 77 ASP B N 1
ATOM 1675 C CA . ASP B 1 77 ? 6.93 -6.664 13.57 1 91.19 77 ASP B CA 1
ATOM 1676 C C . ASP B 1 77 ? 6.516 -6.629 12.102 1 91.19 77 ASP B C 1
ATOM 1678 O O . ASP B 1 77 ? 6.426 -5.559 11.5 1 91.19 77 ASP B O 1
ATOM 1682 N N . THR B 1 78 ? 6.371 -7.773 11.539 1 95.75 78 THR B N 1
ATOM 1683 C CA . THR B 1 78 ? 5.844 -7.875 10.188 1 95.75 78 THR B CA 1
ATOM 1684 C C . THR B 1 78 ? 4.344 -8.148 10.211 1 95.75 78 THR B C 1
ATOM 1686 O O . THR B 1 78 ? 3.824 -8.719 11.172 1 95.75 78 THR B O 1
ATOM 1689 N N . PHE B 1 79 ? 3.652 -7.656 9.18 1 96.31 79 PHE B N 1
ATOM 1690 C CA . PHE B 1 79 ? 2.207 -7.855 9.164 1 96.31 79 PHE B CA 1
ATOM 1691 C C . PHE B 1 79 ? 1.722 -8.195 7.766 1 96.31 79 PHE B C 1
ATOM 1693 O O . PHE B 1 79 ? 2.334 -7.793 6.773 1 96.31 79 PHE B O 1
ATOM 1700 N N . PRO B 1 80 ? 0.634 -9.008 7.719 1 97.81 80 PRO B N 1
ATOM 1701 C CA . PRO B 1 80 ? 0.022 -9.234 6.41 1 97.81 80 PRO B CA 1
ATOM 1702 C C . PRO B 1 80 ? -0.468 -7.949 5.75 1 97.81 80 PRO B C 1
ATOM 1704 O O . PRO B 1 80 ? -1.211 -7.18 6.367 1 97.81 80 PRO B O 1
ATOM 1707 N N . ASP B 1 81 ? 0.018 -7.676 4.555 1 98.44 81 ASP B N 1
ATOM 1708 C CA . ASP B 1 81 ? -0.395 -6.48 3.824 1 98.44 81 ASP B CA 1
ATOM 1709 C C . ASP B 1 81 ? -1.58 -6.777 2.908 1 98.44 81 ASP B C 1
ATOM 1711 O O . ASP B 1 81 ? -1.405 -6.996 1.708 1 98.44 81 ASP B O 1
ATOM 1715 N N . LYS B 1 82 ? -2.773 -6.691 3.51 1 98.25 82 LYS B N 1
ATOM 1716 C CA . LYS B 1 82 ? -3.992 -7.062 2.793 1 98.25 82 LYS B CA 1
ATOM 1717 C C . LYS B 1 82 ? -4.324 -6.043 1.708 1 98.25 82 LYS B C 1
ATOM 1719 O O . LYS B 1 82 ? -4.887 -6.395 0.67 1 98.25 82 LYS B O 1
ATOM 1724 N N . CYS B 1 83 ? -3.961 -4.871 1.919 1 98.25 83 CYS B N 1
ATOM 1725 C CA . CYS B 1 83 ? -4.141 -3.855 0.887 1 98.25 83 CYS B CA 1
ATOM 1726 C C . CYS B 1 83 ? -3.326 -4.195 -0.357 1 98.25 83 CYS B C 1
ATOM 1728 O O . CYS B 1 83 ? -3.865 -4.234 -1.464 1 98.25 83 CYS B O 1
ATOM 1730 N N . CYS B 1 84 ? -2.096 -4.48 -0.126 1 98.56 84 CYS B N 1
ATOM 1731 C CA . CYS B 1 84 ? -1.219 -4.844 -1.233 1 98.56 84 CYS B CA 1
ATOM 1732 C C . CYS B 1 84 ? -1.711 -6.109 -1.924 1 98.56 84 CYS B C 1
ATOM 1734 O O . CYS B 1 84 ? -1.695 -6.199 -3.152 1 98.56 84 CYS B O 1
ATOM 1736 N N . GLU B 1 85 ? -2.094 -7.055 -1.154 1 98.5 85 GLU B N 1
ATOM 1737 C CA . GLU B 1 85 ? -2.604 -8.297 -1.72 1 98.5 85 GLU B CA 1
ATOM 1738 C C . GLU B 1 85 ? -3.805 -8.047 -2.623 1 98.5 85 GLU B C 1
ATOM 1740 O O . GLU B 1 85 ? -3.879 -8.578 -3.732 1 98.5 85 GLU B O 1
ATOM 1745 N N . ARG B 1 86 ? -4.723 -7.266 -2.146 1 97.94 86 ARG B N 1
ATOM 1746 C CA . ARG B 1 86 ? -5.891 -6.926 -2.947 1 97.94 86 ARG B CA 1
ATOM 1747 C C . ARG B 1 86 ? -5.488 -6.211 -4.23 1 97.94 86 ARG B C 1
ATOM 1749 O O . ARG B 1 86 ? -6.027 -6.496 -5.305 1 97.94 86 ARG B O 1
ATOM 1756 N N . ASP B 1 87 ? -4.559 -5.363 -4.102 1 97.94 87 ASP B N 1
ATOM 1757 C CA . ASP B 1 87 ? -4.07 -4.645 -5.277 1 97.94 87 ASP B CA 1
ATOM 1758 C C . ASP B 1 87 ? -3.479 -5.605 -6.305 1 97.94 87 ASP B C 1
ATOM 1760 O O . ASP B 1 87 ? -3.801 -5.531 -7.492 1 97.94 87 ASP B O 1
ATOM 1764 N N . ILE B 1 88 ? -2.688 -6.457 -5.84 1 97.94 88 ILE B N 1
ATOM 1765 C CA . ILE B 1 88 ? -2.014 -7.406 -6.719 1 97.94 88 ILE B CA 1
ATOM 1766 C C . ILE B 1 88 ? -3.045 -8.289 -7.41 1 97.94 88 ILE B C 1
ATOM 1768 O O . ILE B 1 88 ? -2.965 -8.523 -8.617 1 97.94 88 ILE B O 1
ATOM 1772 N N . LEU B 1 89 ? -3.992 -8.727 -6.688 1 96.94 89 LEU B N 1
ATOM 1773 C CA . LEU B 1 89 ? -5.016 -9.602 -7.242 1 96.94 89 LEU B CA 1
ATOM 1774 C C . LEU B 1 89 ? -5.863 -8.867 -8.273 1 96.94 89 LEU B C 1
ATOM 1776 O O . LEU B 1 89 ? -6.43 -9.492 -9.18 1 96.94 89 LEU B O 1
ATOM 1780 N N . SER B 1 90 ? -5.879 -7.578 -8.18 1 97.88 90 SER B N 1
ATOM 1781 C CA . SER B 1 90 ? -6.707 -6.789 -9.078 1 97.88 90 SER B CA 1
ATOM 1782 C C . SER B 1 90 ? -5.93 -6.387 -10.328 1 97.88 90 SER B C 1
ATOM 1784 O O . SER B 1 90 ? -6.5 -5.809 -11.266 1 97.88 90 SER B O 1
ATOM 1786 N N . LEU B 1 91 ? -4.656 -6.656 -10.414 1 97.56 91 LEU B N 1
ATOM 1787 C CA . LEU B 1 91 ? -3.869 -6.34 -11.602 1 97.56 91 LEU B CA 1
ATOM 1788 C C . LEU B 1 91 ? -4.434 -7.047 -12.828 1 97.56 91 LEU B C 1
ATOM 1790 O O . LEU B 1 91 ? -4.844 -8.203 -12.75 1 97.56 91 LEU B O 1
ATOM 1794 N N . GLN B 1 92 ? -4.426 -6.309 -13.945 1 97.38 92 GLN B N 1
ATOM 1795 C CA . GLN B 1 92 ? -4.93 -6.867 -15.195 1 97.38 92 GLN B CA 1
ATOM 1796 C C . GLN B 1 92 ? -3.842 -7.645 -15.93 1 97.38 92 GLN B C 1
ATOM 1798 O O . GLN B 1 92 ? -2.701 -7.184 -16.031 1 97.38 92 GLN B O 1
ATOM 1803 N N . CYS B 1 93 ? -4.266 -8.812 -16.391 1 96.12 93 CYS B N 1
ATOM 1804 C CA . CYS B 1 93 ? -3.307 -9.656 -17.094 1 96.12 93 CYS B CA 1
ATOM 1805 C C . CYS B 1 93 ? -3.963 -10.344 -18.297 1 96.12 93 CYS B C 1
ATOM 1807 O O . CYS B 1 93 ? -5.184 -10.297 -18.438 1 96.12 93 CYS B O 1
ATOM 1809 N N . PHE B 1 94 ? -3.121 -10.836 -19.172 1 92.88 94 PHE B N 1
ATOM 1810 C CA . PHE B 1 94 ? -3.574 -11.555 -20.359 1 92.88 94 PHE B CA 1
ATOM 1811 C C . PHE B 1 94 ? -3.627 -13.055 -20.094 1 92.88 94 PHE B C 1
ATOM 1813 O O . PHE B 1 94 ? -2.992 -13.547 -19.156 1 92.88 94 PHE B O 1
ATOM 1820 N N . CYS B 1 95 ? -4.41 -13.641 -20.938 1 89 95 CYS B N 1
ATOM 1821 C CA . CYS B 1 95 ? -4.387 -15.102 -20.922 1 89 95 CYS B CA 1
ATOM 1822 C C . CYS B 1 95 ? -2.996 -15.633 -21.25 1 89 95 CYS B C 1
ATOM 1824 O O . CYS B 1 95 ? -2.328 -15.117 -22.156 1 89 95 CYS B O 1
ATOM 1826 N N . PRO B 1 96 ? -2.557 -16.641 -20.484 1 87.19 96 PRO B N 1
ATOM 1827 C CA . PRO B 1 96 ? -1.252 -17.234 -20.812 1 87.19 96 PRO B CA 1
ATOM 1828 C C . PRO B 1 96 ? -1.199 -17.812 -22.219 1 87.19 96 PRO B C 1
ATOM 1830 O O . PRO B 1 96 ? -0.112 -18.016 -22.766 1 87.19 96 PRO B O 1
ATOM 1833 N N . ASN B 1 97 ? -2.281 -18.062 -22.828 1 84.12 97 ASN B N 1
ATOM 1834 C CA . ASN B 1 97 ? -2.359 -18.625 -24.172 1 84.12 97 ASN B CA 1
ATOM 1835 C C . ASN B 1 97 ? -2.658 -17.547 -25.219 1 84.12 97 ASN B C 1
ATOM 1837 O O . ASN B 1 97 ? -3.209 -17.844 -26.281 1 84.12 97 ASN B O 1
ATOM 1841 N N . SER B 1 98 ? -2.369 -16.438 -24.828 1 85.19 98 SER B N 1
ATOM 1842 C CA . SER B 1 98 ? -2.617 -15.336 -25.734 1 85.19 98 SER B CA 1
ATOM 1843 C C . SER B 1 98 ? -1.906 -15.555 -27.078 1 85.19 98 SER B C 1
ATOM 1845 O O . SER B 1 98 ? -2.451 -15.242 -28.141 1 85.19 98 SER B O 1
ATOM 1847 N N . LYS B 1 99 ? -0.769 -16.062 -27.078 1 84.69 99 LYS B N 1
ATOM 1848 C CA . LYS B 1 99 ? -0.016 -16.328 -28.312 1 84.69 99 LYS B CA 1
ATOM 1849 C C . LYS B 1 99 ? -0.669 -17.438 -29.125 1 84.69 99 LYS B C 1
ATOM 1851 O O . LYS B 1 99 ? -0.409 -17.562 -30.328 1 84.69 99 LYS B O 1
ATOM 1856 N N . LYS B 1 100 ? -1.477 -18.234 -28.562 1 84.44 100 LYS B N 1
ATOM 1857 C CA . LYS B 1 100 ? -2.17 -19.328 -29.234 1 84.44 100 LYS B CA 1
ATOM 1858 C C . LYS B 1 100 ? -3.584 -18.922 -29.625 1 84.44 100 LYS B C 1
ATOM 1860 O O . LYS B 1 100 ? -4.41 -19.766 -29.969 1 84.44 100 LYS B O 1
ATOM 1865 N N . GLY B 1 101 ? -3.922 -17.656 -29.391 1 85.62 101 GLY B N 1
ATOM 1866 C CA . GLY B 1 101 ? -5.168 -17.141 -29.938 1 85.62 101 GLY B CA 1
ATOM 1867 C C . GLY B 1 101 ? -6.195 -16.812 -28.875 1 85.62 101 GLY B C 1
ATOM 1868 O O . GLY B 1 101 ? -7.309 -16.391 -29.188 1 85.62 101 GLY B O 1
ATOM 1869 N N . CYS B 1 102 ? -5.879 -16.984 -27.609 1 85.5 102 CYS B N 1
ATOM 1870 C CA . CYS B 1 102 ? -6.82 -16.641 -26.562 1 85.5 102 CYS B CA 1
ATOM 1871 C C . CYS B 1 102 ? -6.812 -15.133 -26.312 1 85.5 102 CYS B C 1
ATOM 1873 O O . CYS B 1 102 ? -5.766 -14.555 -26.016 1 85.5 102 CYS B O 1
ATOM 1875 N N . ASP B 1 103 ? -7.969 -14.453 -26.297 1 90.88 103 ASP B N 1
ATOM 1876 C CA . ASP B 1 103 ? -8.055 -13 -26.172 1 90.88 103 ASP B CA 1
ATOM 1877 C C . ASP B 1 103 ? -8.578 -12.594 -24.797 1 90.88 103 ASP B C 1
ATOM 1879 O O . ASP B 1 103 ? -8.891 -11.422 -24.562 1 90.88 103 ASP B O 1
ATOM 1883 N N . TRP B 1 104 ? -8.562 -13.477 -23.969 1 89.25 104 TRP B N 1
ATOM 1884 C CA . TRP B 1 104 ? -9.07 -13.156 -22.641 1 89.25 104 TRP B CA 1
ATOM 1885 C C . TRP B 1 104 ? -8.148 -12.18 -21.922 1 89.25 104 TRP B C 1
ATOM 1887 O O . TRP B 1 104 ? -6.926 -12.297 -22.016 1 89.25 104 TRP B O 1
ATOM 1897 N N . GLU B 1 105 ? -8.672 -11.172 -21.266 1 93.81 105 GLU B N 1
ATOM 1898 C CA . GLU B 1 105 ? -8.039 -10.242 -20.328 1 93.81 105 GLU B CA 1
ATOM 1899 C C . GLU B 1 105 ? -8.844 -10.125 -19.031 1 93.81 105 GLU B C 1
ATOM 1901 O O . GLU B 1 105 ? -10.078 -10.062 -19.062 1 93.81 105 GLU B O 1
ATOM 1906 N N . GLY B 1 106 ? -8.188 -10.18 -17.906 1 95 106 GLY B N 1
ATOM 1907 C CA . GLY B 1 106 ? -8.891 -10.078 -16.641 1 95 106 GLY B CA 1
ATOM 1908 C C . GLY B 1 106 ? -7.965 -9.922 -15.453 1 95 106 GLY B C 1
ATOM 1909 O O . GLY B 1 106 ? -6.762 -9.703 -15.625 1 95 106 GLY B O 1
ATOM 1910 N N . ASP B 1 107 ? -8.539 -9.906 -14.32 1 96.38 107 ASP B N 1
ATOM 1911 C CA . ASP B 1 107 ? -7.742 -9.711 -13.109 1 96.38 107 ASP B CA 1
ATOM 1912 C C . ASP B 1 107 ? -6.871 -10.938 -12.82 1 96.38 107 ASP B C 1
ATOM 1914 O O . ASP B 1 107 ? -7.285 -12.07 -13.078 1 96.38 107 ASP B O 1
ATOM 1918 N N . PHE B 1 108 ? -5.781 -10.641 -12.32 1 95.12 108 PHE B N 1
ATOM 1919 C CA . PHE B 1 108 ? -4.82 -11.68 -11.977 1 95.12 108 PHE B CA 1
ATOM 1920 C C . PHE B 1 108 ? -5.426 -12.68 -10.992 1 95.12 108 PHE B C 1
ATOM 1922 O O . PHE B 1 108 ? -5.199 -13.883 -11.102 1 95.12 108 PHE B O 1
ATOM 1929 N N . GLY B 1 109 ? -6.207 -12.133 -10.031 1 94.38 109 GLY B N 1
ATOM 1930 C CA . GLY B 1 109 ? -6.852 -13 -9.055 1 94.38 109 GLY B CA 1
ATOM 1931 C C . GLY B 1 109 ? -7.719 -14.07 -9.688 1 94.38 109 GLY B C 1
ATOM 1932 O O . GLY B 1 109 ? -7.711 -15.219 -9.25 1 94.38 109 GLY B O 1
ATOM 1933 N N . SER B 1 110 ? -8.414 -13.703 -10.68 1 92.06 110 SER B N 1
ATOM 1934 C CA . SER B 1 110 ? -9.266 -14.648 -11.383 1 92.06 110 SER B CA 1
ATOM 1935 C C . SER B 1 110 ? -8.438 -15.711 -12.102 1 92.06 110 SER B C 1
ATOM 1937 O O . SER B 1 110 ? -8.766 -16.891 -12.055 1 92.06 110 SER B O 1
ATOM 1939 N N . LEU B 1 111 ? -7.457 -15.227 -12.773 1 89.88 111 LEU B N 1
ATOM 1940 C CA . LEU B 1 111 ? -6.559 -16.141 -13.469 1 89.88 111 LEU B CA 1
ATOM 1941 C C . LEU B 1 111 ? -5.918 -17.125 -12.492 1 89.88 111 LEU B C 1
ATOM 1943 O O . LEU B 1 111 ? -5.832 -18.312 -12.766 1 89.88 111 LEU B O 1
ATOM 1947 N N . LYS B 1 112 ? -5.48 -16.609 -11.383 1 87.88 112 LYS B N 1
ATOM 1948 C CA . LYS B 1 112 ? -4.832 -17.406 -10.359 1 87.88 112 LYS B CA 1
ATOM 1949 C C . LYS B 1 112 ? -5.777 -18.484 -9.828 1 87.88 112 LYS B C 1
ATOM 1951 O O . LYS B 1 112 ? -5.352 -19.609 -9.547 1 87.88 112 LYS B O 1
ATOM 1956 N N . GLN B 1 113 ? -6.996 -18.172 -9.656 1 85.62 113 GLN B N 1
ATOM 1957 C CA . GLN B 1 113 ? -7.992 -19.094 -9.109 1 85.62 113 GLN B CA 1
ATOM 1958 C C . GLN B 1 113 ? -8.367 -20.156 -10.133 1 85.62 113 GLN B C 1
ATOM 1960 O O . GLN B 1 113 ? -8.539 -21.328 -9.773 1 85.62 113 GLN B O 1
ATOM 1965 N N . THR B 1 114 ? -8.578 -19.844 -11.328 1 78.44 114 THR B N 1
ATOM 1966 C CA . THR B 1 114 ? -9.094 -20.75 -12.352 1 78.44 114 THR B CA 1
ATOM 1967 C C . THR B 1 114 ? -7.969 -21.562 -12.969 1 78.44 114 THR B C 1
ATOM 1969 O O . THR B 1 114 ? -8.211 -22.641 -13.531 1 78.44 114 THR B O 1
ATOM 1972 N N . GLY B 1 115 ? -6.902 -21.312 -12.625 1 64.56 115 GLY B N 1
ATOM 1973 C CA . GLY B 1 115 ? -5.852 -21.984 -13.375 1 64.56 115 GLY B CA 1
ATOM 1974 C C . GLY B 1 115 ? -6.012 -21.844 -14.875 1 64.56 115 GLY B C 1
ATOM 1975 O O . GLY B 1 115 ? -5.359 -22.562 -15.641 1 64.56 115 GLY B O 1
ATOM 1976 N N . HIS B 1 116 ? -6.41 -20.75 -15.43 1 55.12 116 HIS B N 1
ATOM 1977 C CA . HIS B 1 116 ? -6.875 -20.688 -16.812 1 55.12 116 HIS B CA 1
ATOM 1978 C C . HIS B 1 116 ? -6.496 -21.953 -17.578 1 55.12 116 HIS B C 1
ATOM 1980 O O . HIS B 1 116 ? -5.312 -22.25 -17.75 1 55.12 116 HIS B O 1
ATOM 1986 N N . GLN B 1 117 ? -7.102 -23.047 -17.141 1 50.47 117 GLN B N 1
ATOM 1987 C CA . GLN B 1 117 ? -7.234 -24.109 -18.141 1 50.47 117 GLN B CA 1
ATOM 1988 C C . GLN B 1 117 ? -7.727 -23.547 -19.469 1 50.47 117 GLN B C 1
ATOM 1990 O O . GLN B 1 117 ? -8.93 -23.344 -19.656 1 50.47 117 GLN B O 1
ATOM 1995 N N . ALA B 1 118 ? -7.168 -22.406 -19.781 1 46.91 118 ALA B N 1
ATOM 1996 C CA . ALA B 1 118 ? -7.562 -21.984 -21.125 1 46.91 118 ALA B CA 1
ATOM 1997 C C . ALA B 1 118 ? -7.781 -23.188 -22.047 1 46.91 118 ALA B C 1
ATOM 1999 O O . ALA B 1 118 ? -6.852 -23.953 -22.297 1 46.91 118 ALA B O 1
ATOM 2000 N N . ARG B 1 119 ? -8.891 -23.891 -21.828 1 42.5 119 ARG B N 1
ATOM 2001 C CA . ARG B 1 119 ? -9.344 -24.766 -22.906 1 42.5 119 ARG B CA 1
ATOM 2002 C C . ARG B 1 119 ? -8.914 -24.234 -24.266 1 42.5 119 ARG B C 1
ATOM 2004 O O . ARG B 1 119 ? -8.914 -23.031 -24.5 1 42.5 119 ARG B O 1
ATOM 2011 N N . THR B 1 120 ? -7.902 -24.844 -24.844 1 39.44 120 THR B N 1
ATOM 2012 C CA . THR B 1 120 ? -7.727 -24.719 -26.281 1 39.44 120 THR B CA 1
ATOM 2013 C C . THR B 1 120 ? -9.062 -24.453 -26.969 1 39.44 120 THR B C 1
ATOM 2015 O O . THR B 1 120 ? -10.062 -25.109 -26.688 1 39.44 120 THR B O 1
ATOM 2018 N N . ALA B 1 121 ? -9.547 -23.297 -27.016 1 37.75 121 ALA B N 1
ATOM 2019 C CA . ALA B 1 121 ? -10.547 -23.203 -28.078 1 37.75 121 ALA B CA 1
ATOM 2020 C C . ALA B 1 121 ? -10.391 -24.328 -29.094 1 37.75 121 ALA B C 1
ATOM 2022 O O . ALA B 1 121 ? -9.328 -24.5 -29.703 1 37.75 121 ALA B O 1
ATOM 2023 N N . ARG B 1 122 ? -10.844 -25.531 -28.844 1 36.22 122 ARG B N 1
ATOM 2024 C CA . ARG B 1 122 ? -11.25 -26.312 -30.016 1 36.22 122 ARG B CA 1
ATOM 2025 C C . ARG B 1 122 ? -11.656 -25.391 -31.156 1 36.22 122 ARG B C 1
ATOM 2027 O O . ARG B 1 122 ? -12.438 -24.453 -30.969 1 36.22 122 ARG B O 1
ATOM 2034 N N . ILE B 1 123 ? -10.711 -25.109 -32.156 1 37.06 123 ILE B N 1
ATOM 2035 C CA . ILE B 1 123 ? -11.109 -24.984 -33.562 1 37.06 123 ILE B CA 1
ATOM 2036 C C . ILE B 1 123 ? -12.336 -25.859 -33.812 1 37.06 123 ILE B C 1
ATOM 2038 O O . ILE B 1 123 ? -12.242 -27.078 -33.875 1 37.06 123 ILE B O 1
ATOM 2042 N N . THR B 1 124 ? -13.25 -25.906 -32.938 1 34.03 124 THR B N 1
ATOM 2043 C CA . THR B 1 124 ? -14.508 -26.594 -33.156 1 34.03 124 THR B CA 1
ATOM 2044 C C . THR B 1 124 ? -14.938 -26.438 -34.625 1 34.03 124 THR B C 1
A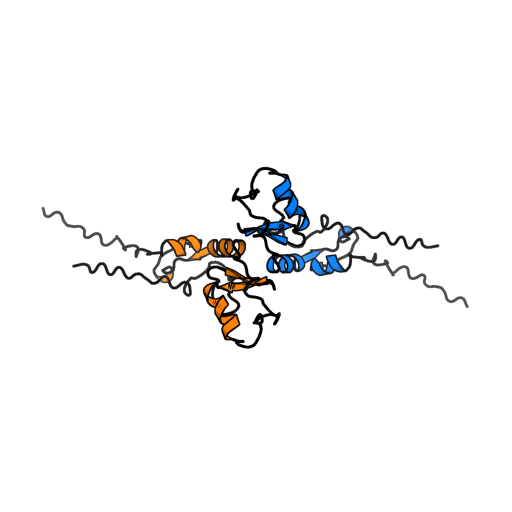TOM 2046 O O . THR B 1 124 ? -16.047 -26.828 -35 1 34.03 124 THR B O 1
ATOM 2049 N N . GLY B 1 125 ? -14.18 -25.828 -35.562 1 32.34 125 GLY B N 1
ATOM 2050 C CA . GLY B 1 125 ? -14.633 -26.25 -36.875 1 32.34 125 GLY B CA 1
ATOM 2051 C C . GLY B 1 125 ? -14.625 -27.766 -37.062 1 32.34 125 GLY B C 1
ATOM 2052 O O . GLY B 1 125 ? -15.203 -28.297 -38 1 32.34 125 GLY B O 1
ATOM 2053 N N . CYS B 1 126 ? -13.609 -28.516 -36.562 1 32.72 126 CYS B N 1
ATOM 2054 C CA . CYS B 1 126 ? -13.586 -29.844 -37.156 1 32.72 126 CYS B CA 1
ATOM 2055 C C . CYS B 1 126 ? -14.633 -30.75 -36.5 1 32.72 126 CYS B C 1
ATOM 2057 O O . CYS B 1 126 ? -14.391 -31.328 -35.469 1 32.72 126 CYS B O 1
ATOM 2059 N N . MET B 1 127 ? -15.82 -30.172 -36.125 1 32.5 127 MET B N 1
ATOM 2060 C CA . MET B 1 127 ? -16.922 -31.094 -35.844 1 32.5 127 MET B CA 1
ATOM 2061 C C . MET B 1 127 ? -17 -32.188 -36.906 1 32.5 127 MET B C 1
ATOM 2063 O O . MET B 1 127 ? -16.969 -31.906 -38.094 1 32.5 127 MET B O 1
ATOM 2067 N N . PRO B 1 128 ? -16.391 -33.312 -36.688 1 31.41 128 PRO B N 1
ATOM 2068 C CA . PRO B 1 128 ? -16.688 -34.375 -37.688 1 31.41 128 PRO B CA 1
ATOM 2069 C C . PRO B 1 128 ? -18.156 -34.438 -38.062 1 31.41 128 PRO B C 1
ATOM 2071 O O . PRO B 1 128 ? -19.031 -34.156 -37.219 1 31.41 128 PRO B O 1
ATOM 2074 N N . GLN B 1 129 ? -18.578 -33.812 -39.219 1 28.92 129 GLN B N 1
ATOM 2075 C CA . GLN B 1 129 ? -19.828 -34.094 -39.906 1 28.92 129 GLN B CA 1
ATOM 2076 C C . GLN B 1 129 ? -20.141 -35.594 -39.844 1 28.92 129 GLN B C 1
ATOM 2078 O O . GLN B 1 129 ? -19.453 -36.406 -40.469 1 28.92 129 GLN B O 1
ATOM 2083 N N . SER B 1 130 ? -20.203 -36.156 -38.625 1 29.16 130 SER B N 1
ATOM 2084 C CA . SER B 1 130 ? -20.75 -37.5 -38.688 1 29.16 130 SER B CA 1
ATOM 2085 C C . SER B 1 130 ? -21.922 -37.625 -39.656 1 29.16 130 SER B C 1
ATOM 2087 O O . SER B 1 130 ? -22.875 -36.844 -39.562 1 29.16 130 SER B O 1
ATOM 2089 N N . GLY B 1 131 ? -21.578 -37.781 -40.969 1 29.11 131 GLY B N 1
ATOM 2090 C CA . GLY B 1 131 ? -22.391 -38.312 -42.031 1 29.11 131 GLY B CA 1
ATOM 2091 C C . GLY B 1 131 ? -23.375 -39.375 -41.594 1 29.11 131 GLY B C 1
ATOM 2092 O O . GLY B 1 131 ? -22.984 -40.375 -40.969 1 29.11 131 GLY B O 1
ATOM 2093 N N . THR B 1 132 ? -24.5 -38.938 -41.031 1 26.86 132 THR B N 1
ATOM 2094 C CA . THR B 1 132 ? -25.641 -39.844 -41.031 1 26.86 132 THR B CA 1
ATOM 2095 C C . THR B 1 132 ? -25.797 -40.562 -42.375 1 26.86 132 THR B C 1
ATOM 2097 O O . THR B 1 132 ? -25.906 -39.875 -43.406 1 26.86 132 THR B O 1
ATOM 2100 N N . TYR B 1 133 ? -25.094 -41.625 -42.594 1 23.98 133 TYR B N 1
ATOM 2101 C CA . TYR B 1 133 ? -25.266 -42.656 -43.625 1 23.98 133 TYR B CA 1
ATOM 2102 C C . TYR B 1 133 ? -26.734 -42.969 -43.812 1 23.98 133 TYR B C 1
ATOM 2104 O O . TYR B 1 133 ? -27.453 -43.312 -42.875 1 23.98 133 TYR B O 1
ATOM 2112 N N . GLN B 1 134 ? -27.453 -42.062 -44.656 1 20.48 134 GLN B N 1
ATOM 2113 C CA . GLN B 1 134 ? -28.203 -42.812 -45.656 1 20.48 134 GLN B CA 1
ATOM 2114 C C . GLN B 1 134 ? -27.281 -43.406 -46.688 1 20.48 134 GLN B C 1
ATOM 2116 O O . GLN B 1 134 ? -26.297 -42.812 -47.094 1 20.48 134 GLN B O 1
#